Protein AF-A0A3S7UZ75-F1 (afdb_monomer)

Radius of gyration: 18.83 Å; Cα contacts (8 Å, |Δi|>4): 276; chains: 1; bounding box: 49×40×53 Å

Organism: NCBI:txid394095

Nearest PDB structures (foldseek):
  4iit-assembly1_A-2  TM=6.453E-01  e=4.391E-04  Klebsiella pneumoniae subsp. pneumoniae MGH 78578
  3pwq-assembly2_H  TM=6.118E-01  e=4.797E-04  Escherichia coli str. K-12 substr. MG1655
  4rc7-assembly1_A  TM=7.816E-01  e=8.479E-03  Synechococcus elongatus PCC 7942 = FACHB-805
  5ux2-assembly2_B  TM=7.709E-01  e=1.208E-02  Synechococcus sp. RS9917

Secondary structure (DSSP, 8-state):
-----TTGGGSHHHHHHHHHHHS---TTTSS-TTPPP-S-HHHHHHHHHHHHHHHHHHHHHHHHHHHHHHH---HHHHHHHHHHHHHHHHHHHHHHHHHHHHHSSPPPPPHHHHHHHHHHHT---HHHHHHHHHHHHHHHHHHHHHHHHHTTTSHHHHHHHHHHHHHHHHHHHHHHHHHHHTTTHHHH----HHHHHHHHHHTT--HHHHHHHHHHHTS-HHHHHHHHHHHHHHHHHHHTTPPPPGGGSS-S----S----------

Foldseek 3Di:
DADDDPVLCVDPLVVLLVVLVVLDDALVPPFPLVQDAPDDPVVLVVLLQVLLQQLLVLVLLLVLLVVLLVPDRRDSLNSLSVSSNVLSNRLSVNSQVSNCSSVVGRDDHDVLSVLLNVLLVPDPDSLLSLLLSLLLLLLLLLVLVLVLVLRPSPSSSVSSVSSSVSSVSSNSSSLRVLLVVCVPVVPPVDDNVVSNVSSVVSNVPDLVVLVVSCVSSVHDSVVVVCVSVVSSVQSVCVSNVHDDDPVVPDDPPPDPDDDDDDDDDDD

Solvent-accessible surface area (backbone atoms only — not comparable to full-atom values): 14936 Å² total; per-residue (Å²): 136,73,85,87,50,82,64,48,70,70,34,73,44,31,54,50,33,58,48,52,72,71,64,72,84,47,72,83,77,74,47,65,79,83,59,73,66,80,59,52,78,67,52,46,52,49,51,23,52,51,24,20,48,44,22,53,51,27,48,47,50,20,52,52,30,46,52,49,37,74,67,53,80,50,59,38,56,32,53,34,25,54,50,45,28,53,48,23,52,49,48,16,50,39,24,38,51,47,2,34,74,75,57,73,41,65,64,81,78,50,73,63,54,56,49,34,47,53,54,60,71,67,48,82,49,66,68,46,41,51,48,25,52,29,49,41,34,52,50,48,33,55,48,27,56,51,48,20,61,74,33,59,81,28,59,67,12,57,48,27,53,53,51,28,59,53,28,55,48,52,30,50,43,35,50,53,51,50,36,61,77,48,68,58,49,94,78,65,79,74,73,62,63,70,33,54,56,45,28,53,60,51,66,57,74,45,73,66,46,32,45,52,52,11,62,74,70,72,44,59,30,66,59,54,44,49,56,53,51,56,52,51,53,49,51,53,33,55,54,75,69,48,78,85,56,79,89,69,72,60,68,101,75,77,80,71,88,86,83,86,83,88,84,85,88,82,134

Sequence (267 aa):
MITFTSAHLKEGLFRIYERARRADWRPETDFDWDRPTPLSPDMQRIAWTVASQASYAEQLGLLASARLLGQTEDGPARLCLATAVSDEARHSETFARYALRRGGKVLPPDPSIQALRQGLESVDDFLGLFFVHTALEWLAADEFTLLARLFKGDVLGDMYLRVRSDELRHVGMGMLYLRWRLKDRSRTGWDPTPYEQLALRLSGFDDRFFAQLGALLRQPPDAVRHWFMSRHQARVRHLLGGKPTQAQRTPASATCEGSPPGDDAAT

Structure (mmCIF, N/CA/C/O backbone):
data_AF-A0A3S7UZ75-F1
#
_entry.id   AF-A0A3S7UZ75-F1
#
loop_
_atom_site.group_PDB
_atom_site.id
_atom_site.type_symbol
_atom_site.label_atom_id
_atom_site.label_alt_id
_atom_site.label_comp_id
_atom_site.label_asym_id
_atom_site.label_entity_id
_atom_site.label_seq_id
_atom_site.pdbx_PDB_ins_code
_atom_site.Cartn_x
_atom_site.Cartn_y
_atom_site.Cartn_z
_atom_site.occupancy
_atom_site.B_iso_or_equiv
_atom_site.auth_seq_id
_atom_site.auth_comp_id
_atom_site.auth_asym_id
_atom_site.auth_atom_id
_atom_site.pdbx_PDB_model_num
ATOM 1 N N . MET A 1 1 ? 0.382 1.943 -28.577 1.00 67.56 1 MET A N 1
ATOM 2 C CA . MET A 1 1 ? -0.235 0.602 -28.427 1.00 67.56 1 MET A CA 1
ATOM 3 C C . MET A 1 1 ? 0.875 -0.412 -28.192 1.00 67.56 1 MET A C 1
ATOM 5 O O . MET A 1 1 ? 1.919 -0.254 -28.808 1.00 67.56 1 MET A O 1
ATOM 9 N N . ILE A 1 2 ? 0.689 -1.394 -27.303 1.00 74.81 2 ILE A N 1
ATOM 10 C CA . ILE A 1 2 ? 1.695 -2.442 -27.045 1.00 74.81 2 ILE A CA 1
ATOM 11 C C . ILE A 1 2 ? 1.468 -3.620 -27.985 1.00 74.81 2 ILE A C 1
ATOM 13 O O . ILE A 1 2 ? 0.338 -4.090 -28.116 1.00 74.81 2 ILE A O 1
ATOM 17 N N . THR A 1 3 ? 2.548 -4.166 -28.536 1.00 77.69 3 THR A N 1
ATOM 18 C CA . THR A 1 3 ? 2.522 -5.456 -29.229 1.00 77.69 3 THR A CA 1
ATOM 19 C C . THR A 1 3 ? 2.846 -6.580 -28.245 1.00 77.69 3 THR A C 1
ATOM 21 O O . THR A 1 3 ? 3.958 -6.663 -27.720 1.00 77.69 3 THR A O 1
ATOM 24 N N . PHE A 1 4 ? 1.881 -7.463 -27.978 1.00 78.19 4 PHE A N 1
ATOM 25 C CA . PHE A 1 4 ? 2.132 -8.662 -27.176 1.00 78.19 4 PHE A CA 1
ATOM 26 C C . PHE A 1 4 ? 2.923 -9.698 -27.976 1.00 78.19 4 PHE A C 1
ATOM 28 O O . PHE A 1 4 ? 2.668 -9.922 -29.156 1.00 78.19 4 PHE A O 1
ATOM 35 N N . THR A 1 5 ? 3.869 -10.358 -27.308 1.00 77.88 5 THR A N 1
ATOM 36 C CA . THR A 1 5 ? 4.642 -11.470 -27.864 1.00 77.88 5 THR A CA 1
ATOM 37 C C . THR A 1 5 ? 4.404 -12.719 -27.021 1.00 77.88 5 THR A C 1
ATOM 39 O O . THR A 1 5 ? 4.024 -12.634 -25.852 1.00 77.88 5 THR A O 1
ATOM 42 N N . SER A 1 6 ? 4.667 -13.904 -27.576 1.00 71.12 6 SER A N 1
ATOM 43 C CA . SER A 1 6 ? 4.579 -15.155 -26.809 1.00 71.12 6 SER A CA 1
ATOM 44 C C . SER A 1 6 ? 5.575 -15.223 -25.643 1.00 71.12 6 SER A C 1
ATOM 46 O O . SER A 1 6 ? 5.373 -16.025 -24.733 1.00 71.12 6 SER A O 1
ATOM 48 N N . ALA A 1 7 ? 6.636 -14.406 -25.659 1.00 74.06 7 ALA A N 1
ATOM 49 C CA . ALA A 1 7 ? 7.570 -14.280 -24.544 1.00 74.06 7 ALA A CA 1
ATOM 50 C C . ALA A 1 7 ? 6.915 -13.552 -23.359 1.00 74.06 7 ALA A C 1
ATOM 52 O O . ALA A 1 7 ? 6.911 -14.101 -22.259 1.00 74.06 7 ALA A O 1
ATOM 53 N N . HIS A 1 8 ? 6.242 -12.422 -23.612 1.00 73.31 8 HIS A N 1
ATOM 54 C CA . HIS A 1 8 ? 5.530 -11.643 -22.589 1.00 73.31 8 HIS A CA 1
ATOM 55 C C . HIS A 1 8 ? 4.535 -12.495 -21.783 1.00 73.31 8 HIS A C 1
ATOM 57 O O . HIS A 1 8 ? 4.430 -12.355 -20.570 1.00 73.31 8 HIS A O 1
ATOM 63 N N . LEU A 1 9 ? 3.842 -13.437 -22.433 1.00 68.94 9 LEU A N 1
ATOM 64 C CA . LEU A 1 9 ? 2.848 -14.307 -21.785 1.00 68.94 9 LEU A CA 1
ATOM 65 C C . LEU A 1 9 ? 3.453 -15.360 -20.837 1.00 68.94 9 LEU A C 1
ATOM 67 O O . LEU A 1 9 ? 2.731 -15.983 -20.061 1.00 68.94 9 LEU A O 1
ATOM 71 N N . LYS A 1 10 ? 4.768 -15.593 -20.900 1.00 60.78 10 LYS A N 1
ATOM 72 C CA . LYS A 1 10 ? 5.487 -16.568 -20.058 1.00 60.78 10 LYS A CA 1
ATOM 73 C C . LYS A 1 10 ? 6.291 -15.901 -18.939 1.00 60.78 10 LYS A C 1
ATOM 75 O O . LYS A 1 10 ? 6.883 -16.589 -18.104 1.00 60.78 10 LYS A O 1
ATOM 80 N N . GLU A 1 11 ? 6.328 -14.573 -18.914 1.00 78.00 11 GLU A N 1
ATOM 81 C CA . GLU A 1 11 ? 7.108 -13.803 -17.954 1.00 78.00 11 GLU A CA 1
ATOM 82 C C . GLU A 1 11 ? 6.503 -13.825 -16.546 1.00 78.00 11 GLU A C 1
ATOM 84 O O . GLU A 1 11 ? 5.317 -14.083 -16.334 1.00 78.00 11 GLU A O 1
ATOM 89 N N . GLY A 1 12 ? 7.348 -13.558 -15.545 1.00 86.00 12 GLY A N 1
ATOM 90 C CA . GLY A 1 12 ? 6.919 -13.509 -14.146 1.00 86.00 12 GLY A CA 1
ATOM 91 C C . GLY A 1 12 ? 5.825 -12.465 -13.897 1.00 86.00 12 GLY A C 1
ATOM 92 O O . GLY A 1 12 ? 4.906 -12.737 -13.132 1.00 86.00 12 GLY A O 1
ATOM 93 N N . LEU A 1 13 ? 5.872 -11.324 -14.594 1.00 89.94 13 LEU A N 1
ATOM 94 C CA . LEU A 1 13 ? 4.846 -10.283 -14.496 1.00 89.94 13 LEU A CA 1
ATOM 95 C C . LEU A 1 13 ? 3.480 -10.786 -14.974 1.00 89.94 13 LEU A C 1
ATOM 97 O O . LEU A 1 13 ? 2.496 -10.633 -14.261 1.00 89.94 13 LEU A O 1
ATOM 101 N N . PHE A 1 14 ? 3.415 -11.490 -16.106 1.00 88.62 14 PHE A N 1
ATOM 102 C CA . PHE A 1 14 ? 2.145 -12.031 -16.595 1.00 88.62 14 PHE A CA 1
ATOM 103 C C . PHE A 1 14 ? 1.525 -13.049 -15.623 1.00 88.62 14 PHE A C 1
ATOM 105 O O . PHE A 1 14 ? 0.310 -13.081 -15.438 1.00 88.62 14 PHE A O 1
ATOM 112 N N . ARG A 1 15 ? 2.352 -13.839 -14.923 1.00 90.50 15 ARG A N 1
ATOM 113 C CA . ARG A 1 15 ? 1.871 -14.736 -13.857 1.00 90.50 15 ARG A CA 1
ATOM 114 C C . ARG A 1 15 ? 1.294 -13.983 -12.655 1.00 90.50 15 ARG A C 1
ATOM 116 O O . ARG A 1 15 ? 0.328 -14.460 -12.065 1.00 90.50 15 ARG A O 1
ATOM 123 N N . ILE A 1 16 ? 1.854 -12.826 -12.297 1.00 93.69 16 ILE A N 1
ATOM 124 C CA . ILE A 1 16 ? 1.299 -11.964 -11.240 1.00 93.69 16 ILE A CA 1
ATOM 125 C C . ILE A 1 16 ? -0.056 -11.403 -11.669 1.00 93.69 16 ILE A C 1
ATOM 127 O O . ILE A 1 16 ? -1.010 -11.494 -10.900 1.00 93.69 16 ILE A O 1
ATOM 131 N N . TYR A 1 17 ? -0.158 -10.912 -12.904 1.00 93.94 17 TYR A N 1
ATOM 132 C CA . TYR A 1 17 ? -1.424 -10.461 -13.481 1.00 93.94 17 TYR A CA 1
ATOM 133 C C . TYR A 1 17 ? -2.503 -11.557 -13.436 1.00 93.94 17 TYR A C 1
ATOM 135 O O . TYR A 1 17 ? -3.602 -11.339 -12.927 1.00 93.94 17 TYR A O 1
ATOM 143 N N . GLU A 1 18 ? -2.183 -12.771 -13.892 1.00 92.00 18 GLU A N 1
ATOM 144 C CA . GLU A 1 18 ? -3.119 -13.903 -13.854 1.00 92.00 18 GLU A CA 1
ATOM 145 C C . GLU A 1 18 ? -3.524 -14.291 -12.426 1.00 92.00 18 GLU A C 1
ATOM 147 O O . GLU A 1 18 ? -4.671 -14.675 -12.191 1.00 92.00 18 GLU A O 1
ATOM 152 N N . ARG A 1 19 ? -2.612 -14.165 -11.453 1.00 92.50 19 ARG A N 1
ATOM 153 C CA . ARG A 1 19 ? -2.933 -14.373 -10.037 1.00 92.50 19 ARG A CA 1
ATOM 154 C C . ARG A 1 19 ? -3.894 -13.305 -9.520 1.00 92.50 19 ARG A C 1
ATOM 156 O O . ARG A 1 19 ? -4.841 -13.667 -8.830 1.00 92.50 19 ARG A O 1
ATOM 163 N N . ALA A 1 20 ? -3.685 -12.036 -9.867 1.00 93.31 20 ALA A N 1
ATOM 164 C CA . ALA A 1 20 ? -4.563 -10.941 -9.453 1.00 93.31 20 ALA A CA 1
ATOM 165 C C . ALA A 1 20 ? -6.001 -11.155 -9.953 1.00 93.31 20 ALA A C 1
ATOM 167 O O . ALA A 1 20 ? -6.941 -11.079 -9.170 1.00 93.31 20 ALA A O 1
ATOM 168 N N . ARG A 1 21 ? -6.179 -11.579 -11.212 1.00 91.56 21 ARG A N 1
ATOM 169 C CA . ARG A 1 21 ? -7.510 -11.892 -11.772 1.00 91.56 21 ARG A CA 1
ATOM 170 C C . ARG A 1 21 ? -8.273 -12.990 -11.031 1.00 91.56 21 ARG A C 1
ATOM 172 O O . ARG A 1 21 ? -9.496 -13.028 -11.099 1.00 91.56 21 ARG A O 1
ATOM 179 N N . ARG A 1 22 ? -7.564 -13.920 -10.389 1.00 91.12 22 ARG A N 1
ATOM 180 C CA . ARG A 1 22 ? -8.160 -15.037 -9.634 1.00 91.12 22 ARG A CA 1
ATOM 181 C C . ARG A 1 22 ? -8.368 -14.709 -8.160 1.00 91.12 22 ARG A C 1
ATOM 183 O O . ARG A 1 22 ? -9.061 -15.454 -7.480 1.00 91.12 22 ARG A O 1
ATOM 190 N N . ALA A 1 23 ? -7.744 -13.641 -7.673 1.00 87.88 23 ALA A N 1
ATOM 191 C CA . ALA A 1 23 ? -7.761 -13.226 -6.277 1.00 87.88 23 ALA A CA 1
ATOM 192 C C . ALA A 1 23 ? -8.841 -12.169 -5.995 1.00 87.88 23 ALA A C 1
ATOM 194 O O . ALA A 1 23 ? -8.716 -11.420 -5.035 1.00 87.88 23 ALA A O 1
ATOM 195 N N . ASP A 1 24 ? -9.872 -12.089 -6.837 1.00 85.88 24 ASP A N 1
ATOM 196 C CA . ASP A 1 24 ? -10.914 -11.074 -6.744 1.00 85.88 24 ASP A CA 1
ATOM 197 C C . ASP A 1 24 ? -11.770 -11.235 -5.472 1.00 85.88 24 ASP A C 1
ATOM 199 O O . ASP A 1 24 ? -12.042 -12.352 -5.030 1.00 85.88 24 ASP A O 1
ATOM 203 N N . TRP A 1 25 ? -12.186 -10.110 -4.889 1.00 95.88 25 TRP A N 1
ATOM 204 C CA . TRP A 1 25 ? -13.051 -10.040 -3.709 1.00 95.88 25 TRP A CA 1
ATOM 205 C C . TRP A 1 25 ? -13.888 -8.753 -3.718 1.00 95.88 25 TRP A C 1
ATOM 207 O O . TRP A 1 25 ? -13.634 -7.819 -4.489 1.00 95.88 25 TRP A O 1
ATOM 217 N N . ARG A 1 26 ? -14.946 -8.717 -2.906 1.00 96.75 26 ARG A N 1
ATOM 218 C CA . ARG A 1 26 ? -15.936 -7.632 -2.850 1.00 96.75 26 ARG A CA 1
ATOM 219 C C . ARG A 1 26 ? -16.030 -7.056 -1.434 1.00 96.75 26 ARG A C 1
ATOM 221 O O . ARG A 1 26 ? -16.424 -7.786 -0.524 1.00 96.75 26 ARG A O 1
ATOM 228 N N . PRO A 1 27 ? -15.768 -5.748 -1.232 1.00 96.69 27 PRO A N 1
ATOM 229 C CA . PRO A 1 27 ? -15.854 -5.128 0.092 1.00 96.69 27 PRO A CA 1
ATOM 230 C C . PRO A 1 27 ? -17.225 -5.294 0.750 1.00 96.69 27 PRO A C 1
ATOM 232 O O . PRO A 1 27 ? -17.331 -5.403 1.965 1.00 96.69 27 PRO A O 1
ATOM 235 N N . GLU A 1 28 ? -18.296 -5.306 -0.041 1.00 95.19 28 GLU A N 1
ATOM 236 C CA . GLU A 1 28 ? -19.659 -5.384 0.478 1.00 95.19 28 GLU A CA 1
ATOM 237 C C . GLU A 1 28 ? -20.049 -6.770 0.993 1.00 95.19 28 GLU A C 1
ATOM 239 O O . GLU A 1 28 ? -20.719 -6.855 2.019 1.00 95.19 28 GLU A O 1
ATOM 244 N N . THR A 1 29 ? -19.635 -7.833 0.302 1.00 96.50 29 THR A N 1
ATOM 245 C CA . THR A 1 29 ? -20.155 -9.190 0.536 1.00 96.50 29 THR A CA 1
ATOM 246 C C . THR A 1 29 ? -19.168 -10.124 1.215 1.00 96.50 29 THR A C 1
ATOM 248 O O . THR A 1 29 ? -19.596 -11.082 1.850 1.00 96.50 29 THR A O 1
ATOM 251 N N . ASP A 1 30 ? -17.864 -9.864 1.103 1.00 97.44 30 ASP A N 1
ATOM 252 C CA . ASP A 1 30 ? -16.843 -10.830 1.529 1.00 97.44 30 ASP A CA 1
ATOM 253 C C . ASP A 1 30 ? -16.326 -10.561 2.951 1.00 97.44 30 ASP A C 1
ATOM 255 O O . ASP A 1 30 ? -15.493 -11.309 3.467 1.00 97.44 30 ASP A O 1
ATOM 259 N N . PHE A 1 31 ? -16.828 -9.505 3.599 1.00 97.94 31 PHE A N 1
ATOM 260 C CA . PHE A 1 31 ? -16.552 -9.193 4.996 1.00 97.94 31 PHE A CA 1
ATOM 261 C C . PHE A 1 31 ? -17.806 -9.331 5.853 1.00 97.94 31 PHE A C 1
ATOM 263 O O . PHE A 1 31 ? -18.892 -8.882 5.491 1.00 97.94 31 PHE A O 1
ATOM 270 N N . ASP A 1 32 ? -17.622 -9.910 7.036 1.00 97.06 32 ASP A N 1
ATOM 271 C CA . ASP A 1 32 ? -18.654 -10.043 8.062 1.00 97.06 32 ASP A CA 1
ATOM 272 C C . ASP A 1 32 ? -18.866 -8.698 8.774 1.00 97.06 32 ASP A C 1
ATOM 274 O O . ASP A 1 32 ? -18.290 -8.401 9.824 1.00 97.06 32 ASP A O 1
ATOM 278 N N . TRP A 1 33 ? -19.648 -7.831 8.137 1.00 96.88 33 TRP A N 1
ATOM 279 C CA . TRP A 1 33 ? -19.907 -6.482 8.627 1.00 96.88 33 TRP A CA 1
ATOM 280 C C . TRP A 1 33 ? -20.711 -6.441 9.927 1.00 96.88 33 TRP A C 1
ATOM 282 O O . TRP A 1 33 ? -20.543 -5.498 10.705 1.00 96.88 33 TRP A O 1
ATOM 292 N N . ASP A 1 34 ? -21.545 -7.452 10.160 1.00 95.94 34 ASP A N 1
ATOM 293 C CA . ASP A 1 34 ? -22.400 -7.564 11.342 1.00 95.94 34 ASP A CA 1
ATOM 294 C C . ASP A 1 34 ? -21.659 -8.170 12.540 1.00 95.94 34 ASP A C 1
ATOM 296 O O . ASP A 1 34 ? -22.191 -8.197 13.654 1.00 95.94 34 ASP A O 1
ATOM 300 N N . ARG A 1 35 ? -20.397 -8.587 12.348 1.00 96.81 35 ARG A N 1
ATOM 301 C CA . ARG A 1 35 ? -19.549 -9.103 13.420 1.00 96.81 35 ARG A CA 1
ATOM 302 C C . ARG A 1 35 ? -19.513 -8.140 14.610 1.00 96.81 35 ARG A C 1
ATOM 304 O O . ARG A 1 35 ? -19.135 -6.969 14.445 1.00 96.81 35 ARG A O 1
ATOM 311 N N . PRO A 1 36 ? -19.825 -8.610 15.828 1.00 95.19 36 PRO A N 1
ATOM 312 C CA . PRO A 1 36 ? -19.585 -7.838 17.036 1.00 95.19 36 PRO A CA 1
ATOM 313 C C . PRO A 1 36 ? -18.092 -7.536 17.192 1.00 95.19 36 PRO A C 1
ATOM 315 O O . PRO A 1 36 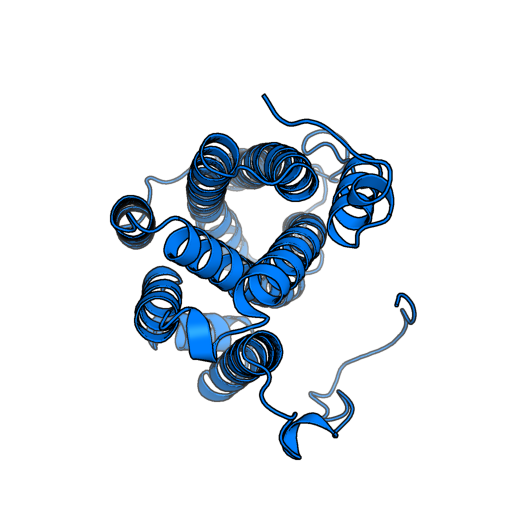? -17.252 -8.427 17.072 1.00 95.19 36 PRO A O 1
ATOM 318 N N . THR A 1 37 ? -17.751 -6.277 17.467 1.00 95.56 37 THR A N 1
ATOM 319 C CA . THR A 1 37 ? -16.353 -5.891 17.685 1.00 95.56 37 THR A CA 1
ATOM 320 C C . THR A 1 37 ? -15.904 -6.291 19.096 1.00 95.56 37 THR A C 1
ATOM 322 O O . THR A 1 37 ? -16.585 -5.948 20.066 1.00 95.56 37 THR A O 1
ATOM 325 N N . PRO A 1 38 ? -14.765 -6.993 19.256 1.00 95.69 38 PRO A N 1
ATOM 326 C CA . PRO A 1 38 ? -14.192 -7.276 20.572 1.00 95.69 38 PRO A CA 1
ATOM 327 C C . PRO A 1 38 ? -13.377 -6.092 21.124 1.00 95.69 38 PRO A C 1
ATOM 329 O O . PRO A 1 38 ? -12.826 -6.172 22.222 1.00 95.69 38 PRO A O 1
ATOM 332 N N . LEU A 1 39 ? -13.236 -5.010 20.351 1.00 96.88 39 LEU A N 1
ATOM 333 C CA . LEU A 1 39 ? -12.374 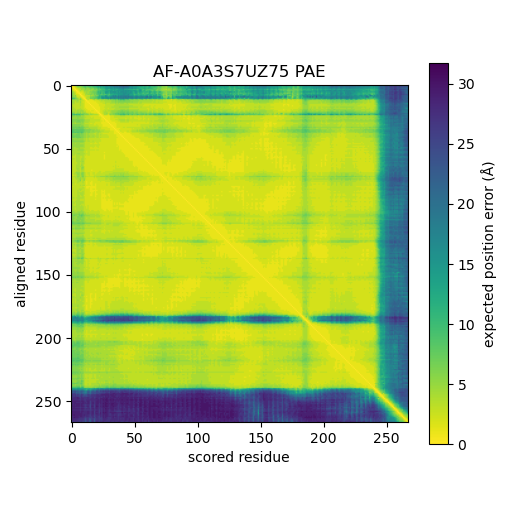-3.881 20.678 1.00 96.88 39 LEU A CA 1
ATOM 334 C C . LEU A 1 39 ? -12.981 -3.028 21.801 1.00 96.88 39 LEU A C 1
ATOM 336 O O . LEU A 1 39 ? -14.179 -2.738 21.807 1.00 96.88 39 LEU A O 1
ATOM 340 N N . SER A 1 40 ? -12.140 -2.553 22.724 1.00 97.00 40 SER A N 1
ATOM 341 C CA . SER A 1 40 ? -12.548 -1.546 23.713 1.00 97.00 40 SER A CA 1
ATOM 342 C C . SER A 1 40 ? -12.974 -0.240 23.022 1.00 97.00 40 SER A C 1
ATOM 344 O O . SER A 1 40 ? -12.548 0.012 21.892 1.00 97.00 40 SER A O 1
ATOM 346 N N . PRO A 1 41 ? -13.750 0.645 23.677 1.00 97.12 41 PRO A N 1
ATOM 347 C CA . PRO A 1 41 ? -14.159 1.917 23.074 1.00 97.12 41 PRO A CA 1
ATOM 348 C C . PRO A 1 41 ? -12.989 2.756 22.540 1.00 97.12 41 PRO A C 1
ATOM 350 O O . PRO A 1 41 ? -13.117 3.429 21.521 1.00 97.12 41 PRO A O 1
ATOM 353 N N . ASP A 1 42 ? -11.837 2.709 23.205 1.00 96.56 42 ASP A N 1
ATOM 354 C CA . ASP A 1 42 ? -10.630 3.429 22.790 1.00 96.56 42 ASP A CA 1
ATOM 355 C C . ASP A 1 42 ? -10.015 2.808 21.534 1.00 96.56 42 ASP A C 1
ATOM 357 O O . ASP A 1 42 ? -9.681 3.521 20.587 1.00 96.56 42 ASP A O 1
ATOM 361 N N . MET A 1 43 ? -9.953 1.476 21.481 1.00 97.25 43 MET A N 1
ATOM 362 C CA . MET A 1 43 ? -9.475 0.749 20.306 1.00 97.25 43 MET A CA 1
ATOM 363 C C . MET A 1 43 ? -10.421 0.879 19.115 1.00 97.25 43 MET A C 1
ATOM 365 O O . MET A 1 43 ? -9.944 0.969 17.989 1.00 97.25 43 MET A O 1
ATOM 369 N N . GLN A 1 44 ? -11.734 0.966 19.338 1.00 97.81 44 GLN A N 1
ATOM 370 C CA . GLN A 1 44 ? -12.695 1.279 18.279 1.00 97.81 44 GLN A CA 1
ATOM 371 C C . GLN A 1 44 ? -12.427 2.669 17.697 1.00 97.81 44 GLN A C 1
ATOM 373 O O . GLN A 1 44 ? -12.394 2.818 16.476 1.00 97.81 44 GLN A O 1
ATOM 378 N N . ARG A 1 45 ? -12.166 3.679 18.548 1.00 97.88 45 ARG A N 1
ATOM 379 C CA . ARG A 1 45 ? -11.804 5.031 18.087 1.00 97.88 45 ARG A CA 1
ATOM 380 C C . ARG A 1 45 ? -10.540 5.032 17.238 1.00 97.88 45 ARG A C 1
ATOM 382 O O . ARG A 1 45 ? -10.520 5.679 16.194 1.00 97.88 45 ARG A O 1
ATOM 389 N N . ILE A 1 46 ? -9.521 4.285 17.653 1.00 97.44 46 ILE A N 1
ATOM 390 C CA . ILE A 1 46 ? -8.291 4.110 16.873 1.00 97.44 46 ILE A CA 1
ATOM 391 C C . ILE A 1 46 ? -8.599 3.412 15.543 1.00 97.44 46 ILE A C 1
ATOM 393 O O . ILE A 1 46 ? -8.202 3.914 14.497 1.00 97.44 46 ILE A O 1
ATOM 397 N N . ALA A 1 47 ? -9.351 2.310 15.565 1.00 98.25 47 ALA A N 1
ATOM 398 C CA . ALA A 1 47 ? -9.657 1.501 14.388 1.00 98.25 47 ALA A CA 1
ATOM 399 C C . ALA A 1 47 ? -10.311 2.317 13.263 1.00 98.25 47 ALA A C 1
ATOM 401 O O . ALA A 1 47 ? -9.807 2.334 12.140 1.00 98.25 47 ALA A O 1
ATOM 402 N N . TRP A 1 48 ? -11.401 3.040 13.552 1.00 98.31 48 TRP A N 1
ATOM 403 C CA . TRP A 1 48 ? -12.100 3.805 12.511 1.00 98.31 48 TRP A CA 1
ATOM 404 C C . TRP A 1 48 ? -11.344 5.084 12.101 1.00 98.31 48 TRP A C 1
ATOM 406 O O . TRP A 1 48 ? -11.473 5.531 10.960 1.00 98.31 48 TRP A O 1
ATOM 416 N N . THR A 1 49 ? -10.514 5.648 12.990 1.00 98.06 49 THR A N 1
ATOM 417 C CA . THR A 1 49 ? -9.631 6.786 12.668 1.00 98.06 49 THR A CA 1
ATOM 418 C C . THR A 1 49 ? -8.534 6.366 11.693 1.00 98.06 49 THR A C 1
ATOM 420 O O . THR A 1 49 ? -8.353 7.010 10.662 1.00 98.06 49 THR A O 1
ATOM 423 N N . VAL A 1 50 ? -7.845 5.256 11.976 1.00 97.12 50 VAL A N 1
ATOM 424 C CA . VAL A 1 50 ? -6.803 4.712 11.093 1.00 97.12 50 VAL A CA 1
ATOM 425 C C . VAL A 1 50 ? -7.408 4.298 9.751 1.00 97.12 50 VAL A C 1
ATOM 427 O O . VAL A 1 50 ? -6.871 4.673 8.716 1.00 97.12 50 VAL A O 1
ATOM 430 N N . ALA A 1 51 ? -8.572 3.635 9.744 1.00 98.56 51 ALA A N 1
ATOM 431 C CA . ALA A 1 51 ? -9.279 3.310 8.502 1.00 98.56 51 ALA A CA 1
ATOM 432 C C . ALA A 1 51 ? -9.672 4.566 7.695 1.00 98.56 51 ALA A C 1
ATOM 434 O O . ALA A 1 51 ? -9.588 4.567 6.469 1.00 98.56 51 ALA A O 1
ATOM 435 N N . SER A 1 52 ? -10.047 5.668 8.360 1.00 98.69 52 SER A N 1
ATOM 436 C CA . SER A 1 52 ? -10.322 6.933 7.663 1.00 98.69 52 SER A CA 1
ATOM 437 C C . SER A 1 52 ? -9.095 7.424 6.894 1.00 98.69 52 SER A C 1
ATOM 439 O O . SER A 1 52 ? -9.212 7.760 5.719 1.00 98.69 52 SER A O 1
ATOM 441 N N . GLN A 1 53 ? -7.920 7.431 7.529 1.00 98.06 53 GLN A N 1
ATOM 442 C CA . GLN A 1 53 ? -6.684 7.880 6.881 1.00 98.06 53 GLN A CA 1
ATOM 443 C C . GLN A 1 53 ? -6.200 6.894 5.811 1.00 98.06 53 GLN A C 1
ATOM 445 O O . GLN A 1 53 ? -5.819 7.327 4.723 1.00 98.06 53 GLN A O 1
ATOM 450 N N . ALA A 1 54 ? -6.310 5.585 6.067 1.00 98.25 54 ALA A N 1
ATOM 451 C CA . ALA A 1 54 ? -5.999 4.542 5.091 1.00 98.25 54 ALA A CA 1
ATOM 452 C C . ALA A 1 54 ? -6.801 4.745 3.800 1.00 98.25 54 ALA A C 1
ATOM 454 O O . ALA A 1 54 ? -6.226 4.741 2.721 1.00 98.25 54 ALA A O 1
ATOM 455 N N . SER A 1 55 ? -8.096 5.079 3.896 1.00 98.75 55 SER A N 1
ATOM 456 C CA . SER A 1 55 ? -8.929 5.319 2.709 1.00 98.75 55 SER A CA 1
ATOM 457 C C . SER A 1 55 ? -8.369 6.375 1.744 1.00 98.75 55 SER A C 1
ATOM 459 O O . SER A 1 55 ? -8.599 6.265 0.538 1.00 98.75 55 SER A O 1
ATOM 461 N N . TYR A 1 56 ? -7.626 7.375 2.235 1.00 98.69 56 TYR A N 1
ATOM 462 C CA . TYR A 1 56 ? -6.938 8.353 1.389 1.00 98.69 56 TYR A CA 1
ATOM 463 C C . TYR A 1 56 ? -5.565 7.877 0.929 1.00 98.69 56 TYR A C 1
ATOM 465 O O . TYR A 1 56 ? -5.194 8.167 -0.205 1.00 98.69 56 TYR A O 1
ATOM 473 N N . ALA A 1 57 ? -4.812 7.168 1.774 1.00 98.38 57 ALA A N 1
ATOM 474 C CA . ALA A 1 57 ? -3.533 6.583 1.376 1.00 98.38 57 ALA A CA 1
ATOM 475 C C . ALA A 1 57 ? -3.715 5.652 0.165 1.00 98.38 57 ALA A C 1
ATOM 477 O O . ALA A 1 57 ? -3.027 5.831 -0.837 1.00 98.38 57 ALA A O 1
ATOM 478 N N . GLU A 1 58 ? -4.740 4.794 0.189 1.00 98.69 58 GLU A N 1
ATOM 479 C CA . GLU A 1 58 ? -5.086 3.912 -0.936 1.00 98.69 58 GLU A CA 1
ATOM 480 C C . GLU A 1 58 ? -5.510 4.700 -2.193 1.00 98.69 58 GLU A C 1
ATOM 482 O O . GLU A 1 58 ? -5.184 4.327 -3.316 1.00 98.69 58 GLU A O 1
ATOM 487 N N . GLN A 1 59 ? -6.172 5.860 -2.054 1.00 98.69 59 GLN A N 1
ATOM 488 C CA . GLN A 1 59 ? -6.446 6.730 -3.216 1.00 98.69 59 GLN A CA 1
ATOM 489 C C . GLN A 1 59 ? -5.159 7.283 -3.833 1.00 98.69 59 GLN A C 1
ATOM 491 O O . GLN A 1 59 ? -5.093 7.502 -5.042 1.00 98.69 59 GLN A O 1
ATOM 496 N N . LEU A 1 60 ? -4.135 7.550 -3.024 1.00 98.62 60 LEU A N 1
ATOM 497 C CA . LEU A 1 60 ? -2.848 8.025 -3.522 1.00 98.62 60 LEU A CA 1
ATOM 498 C C . LEU A 1 60 ? -2.050 6.888 -4.174 1.00 98.62 60 LEU A C 1
ATOM 500 O O . LEU A 1 60 ? -1.442 7.125 -5.221 1.00 98.62 60 LEU A O 1
ATOM 504 N N . GLY A 1 61 ? -2.137 5.666 -3.636 1.00 98.44 61 GLY A N 1
ATOM 505 C CA . GLY A 1 61 ? -1.676 4.439 -4.297 1.00 98.44 61 GLY A CA 1
ATOM 506 C C . GLY A 1 61 ? -2.335 4.260 -5.667 1.00 98.44 61 GLY A C 1
ATOM 507 O O . GLY A 1 61 ? -1.642 4.135 -6.679 1.00 98.44 61 GLY A O 1
ATOM 508 N N . LEU A 1 62 ? -3.665 4.410 -5.737 1.00 98.75 62 LEU A N 1
ATOM 509 C CA . LEU A 1 62 ? -4.440 4.366 -6.982 1.00 98.75 62 LEU A CA 1
ATOM 510 C C . LEU A 1 62 ? -3.896 5.355 -8.014 1.00 98.75 62 LEU A C 1
ATOM 512 O O . LEU A 1 62 ? -3.640 4.981 -9.161 1.00 98.75 62 LEU A O 1
ATOM 516 N N . LEU A 1 63 ? -3.708 6.620 -7.626 1.00 98.69 63 LEU A N 1
ATOM 517 C CA . LEU A 1 63 ? -3.219 7.663 -8.532 1.00 98.69 63 LEU A CA 1
ATOM 518 C C . LEU A 1 63 ? -1.787 7.388 -9.010 1.00 98.69 63 LEU A C 1
ATOM 520 O O . LEU A 1 63 ? -1.492 7.574 -10.195 1.00 98.69 63 LEU A O 1
ATOM 524 N N . ALA A 1 64 ? -0.906 6.912 -8.127 1.00 98.56 64 ALA A N 1
ATOM 525 C CA . ALA A 1 64 ? 0.455 6.525 -8.488 1.00 98.56 64 ALA A CA 1
ATOM 526 C C . ALA A 1 64 ? 0.462 5.338 -9.469 1.00 98.56 64 ALA A C 1
ATOM 528 O O . ALA A 1 64 ? 1.103 5.413 -10.523 1.00 98.56 64 ALA A O 1
ATOM 529 N N . SER A 1 65 ? -0.322 4.294 -9.188 1.00 98.56 65 SER A N 1
ATOM 530 C CA . SER A 1 65 ? -0.528 3.145 -10.076 1.00 98.56 65 SER A CA 1
ATOM 531 C C . SER A 1 65 ? -1.090 3.557 -11.442 1.00 98.56 65 SER A C 1
ATOM 533 O O . SER A 1 65 ? -0.592 3.114 -12.478 1.00 98.56 65 SER A O 1
ATOM 535 N N . ALA A 1 66 ? -2.072 4.463 -11.482 1.00 98.69 66 ALA A N 1
ATOM 536 C CA . ALA A 1 66 ? -2.673 4.953 -12.723 1.00 98.69 66 ALA A CA 1
ATOM 537 C C . ALA A 1 66 ? -1.682 5.770 -13.566 1.00 98.69 66 ALA A C 1
ATOM 539 O O . ALA A 1 66 ? -1.643 5.648 -14.795 1.00 98.69 66 ALA A O 1
ATOM 540 N N . ARG A 1 67 ? -0.832 6.571 -12.917 1.00 98.31 67 ARG A N 1
ATOM 541 C CA . ARG A 1 67 ? 0.240 7.309 -13.591 1.00 98.31 67 ARG A CA 1
ATOM 542 C C . ARG A 1 67 ? 1.265 6.356 -14.207 1.00 98.31 67 ARG A C 1
ATOM 544 O O . ARG A 1 67 ? 1.584 6.491 -15.389 1.00 98.31 67 ARG A O 1
ATOM 551 N N . LEU A 1 68 ? 1.720 5.356 -13.451 1.00 98.19 68 LEU A N 1
ATOM 552 C CA . LEU A 1 68 ? 2.627 4.319 -13.953 1.00 98.19 68 LEU A CA 1
ATOM 553 C C . LEU A 1 68 ? 2.002 3.530 -15.114 1.00 98.19 68 LEU A C 1
ATOM 555 O O . LEU A 1 68 ? 2.669 3.281 -16.120 1.00 98.19 68 LEU A O 1
ATOM 559 N N . LEU A 1 69 ? 0.714 3.183 -15.012 1.00 97.50 69 LEU A N 1
ATOM 560 C CA . LEU A 1 69 ? -0.054 2.498 -16.056 1.00 97.50 69 LEU A CA 1
ATOM 561 C C . LEU A 1 69 ? -0.065 3.287 -17.375 1.00 97.50 69 LEU A C 1
ATOM 563 O O . LEU A 1 69 ? 0.109 2.714 -18.459 1.00 97.50 69 LEU A O 1
ATOM 567 N N . GLY A 1 70 ? -0.279 4.602 -17.280 1.00 96.62 70 GLY A N 1
ATOM 568 C CA . GLY A 1 70 ? -0.293 5.506 -18.427 1.00 96.62 70 GLY A CA 1
ATOM 569 C C . GLY A 1 70 ? 1.074 5.641 -19.100 1.00 96.62 70 GLY A C 1
ATOM 570 O O . GLY A 1 70 ? 1.141 5.744 -20.323 1.00 96.62 70 GLY A O 1
ATOM 571 N N . GLN A 1 71 ? 2.154 5.587 -18.317 1.00 95.06 71 GLN A N 1
ATOM 572 C CA . GLN A 1 71 ? 3.519 5.865 -18.775 1.00 95.06 71 GLN A CA 1
ATOM 573 C C . GLN A 1 71 ? 4.309 4.631 -19.228 1.00 95.06 71 GLN A C 1
ATOM 575 O O . GLN A 1 71 ? 5.184 4.755 -20.080 1.00 95.06 71 GLN A O 1
ATOM 580 N N . THR A 1 72 ? 4.042 3.446 -18.671 1.00 92.25 72 THR A N 1
ATOM 581 C CA . THR A 1 72 ? 4.836 2.245 -18.981 1.00 92.25 72 THR A CA 1
ATOM 582 C C . THR A 1 72 ? 4.754 1.871 -20.464 1.00 92.25 72 THR A C 1
ATOM 584 O O . THR A 1 72 ? 3.696 1.951 -21.070 1.00 92.25 72 THR A O 1
ATOM 587 N N . GLU A 1 73 ? 5.831 1.401 -21.083 1.00 88.19 73 GLU A N 1
ATOM 588 C CA . GLU A 1 73 ? 5.776 0.822 -22.438 1.00 88.19 73 GLU A CA 1
ATOM 589 C C . GLU A 1 73 ? 5.745 -0.712 -22.414 1.00 88.19 73 GLU A C 1
ATOM 591 O O . GLU A 1 73 ? 5.476 -1.349 -23.433 1.00 88.19 73 GLU A O 1
ATOM 596 N N . ASP A 1 74 ? 5.946 -1.307 -21.237 1.00 88.19 74 ASP A N 1
ATOM 597 C CA . ASP A 1 74 ? 5.976 -2.750 -21.047 1.00 88.19 74 ASP A CA 1
ATOM 598 C C . ASP A 1 74 ? 4.561 -3.337 -20.933 1.00 88.19 74 ASP A C 1
ATOM 600 O O . ASP A 1 74 ? 3.722 -2.867 -20.159 1.00 88.19 74 ASP A O 1
ATOM 604 N N . GLY A 1 75 ? 4.286 -4.371 -21.730 1.00 89.06 75 GLY A N 1
ATOM 605 C CA . GLY A 1 75 ? 2.966 -4.994 -21.818 1.00 89.06 75 GLY A CA 1
ATOM 606 C C . GLY A 1 75 ? 2.522 -5.689 -20.540 1.00 89.06 75 GLY A C 1
ATOM 607 O O . GLY A 1 75 ? 1.487 -5.312 -19.984 1.00 89.06 75 GLY A O 1
ATOM 608 N N . PRO A 1 76 ? 3.279 -6.691 -20.063 1.00 90.19 76 PRO A N 1
ATOM 609 C CA . PRO A 1 76 ? 2.997 -7.360 -18.800 1.00 90.19 76 PRO A CA 1
ATOM 610 C C . PRO A 1 76 ? 2.882 -6.399 -17.612 1.00 90.19 76 PRO A C 1
ATOM 612 O O . PRO A 1 76 ? 1.921 -6.505 -16.852 1.00 90.19 76 PRO A O 1
ATOM 615 N N . ALA A 1 77 ? 3.791 -5.428 -17.471 1.00 92.06 77 ALA A N 1
ATOM 616 C CA . ALA A 1 77 ? 3.713 -4.427 -16.409 1.00 92.06 77 ALA A CA 1
ATOM 617 C C . ALA A 1 77 ? 2.443 -3.581 -16.518 1.00 92.06 77 ALA A C 1
ATOM 619 O O . ALA A 1 77 ? 1.803 -3.333 -15.501 1.00 92.06 77 ALA A O 1
ATOM 620 N N . ARG A 1 78 ? 2.031 -3.182 -17.732 1.00 93.94 78 ARG A N 1
ATOM 621 C CA . ARG A 1 78 ? 0.774 -2.444 -17.928 1.00 93.94 78 ARG A CA 1
ATOM 622 C C . ARG A 1 78 ? -0.434 -3.244 -17.440 1.00 93.94 78 ARG A C 1
ATOM 624 O O . ARG A 1 78 ? -1.308 -2.679 -16.795 1.00 93.94 78 ARG A O 1
ATOM 631 N N . LEU A 1 79 ? -0.483 -4.548 -17.709 1.00 94.12 79 LEU A N 1
ATOM 632 C CA . LEU A 1 79 ? -1.578 -5.398 -17.233 1.00 94.12 79 LEU A CA 1
ATOM 633 C C . LEU A 1 79 ? -1.582 -5.540 -1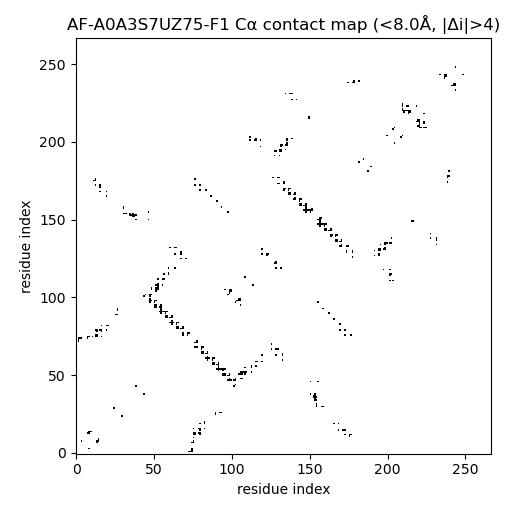5.703 1.00 94.12 79 LEU A C 1
ATOM 635 O O . LEU A 1 79 ? -2.645 -5.437 -15.096 1.00 94.12 79 LEU A O 1
ATOM 639 N N . CYS A 1 80 ? -0.416 -5.712 -15.071 1.00 94.81 80 CYS A N 1
ATOM 640 C CA . CYS A 1 80 ? -0.316 -5.734 -13.608 1.00 94.81 80 CYS A CA 1
ATOM 641 C C . CYS A 1 80 ? -0.702 -4.390 -12.971 1.00 94.81 80 CYS A C 1
ATOM 643 O O . CYS A 1 80 ? -1.407 -4.362 -11.967 1.00 94.81 80 CYS A O 1
ATOM 645 N N . LEU A 1 81 ? -0.282 -3.269 -13.559 1.00 97.44 81 LEU A N 1
ATOM 646 C CA . LEU A 1 81 ? -0.645 -1.938 -13.069 1.00 97.44 81 LEU A CA 1
ATOM 647 C C . LEU A 1 81 ? -2.147 -1.678 -13.216 1.00 97.44 81 LEU A C 1
ATOM 649 O O . LEU A 1 81 ? -2.735 -1.019 -12.369 1.00 97.44 81 LEU A O 1
ATOM 653 N N . ALA A 1 82 ? -2.795 -2.235 -14.242 1.00 97.56 82 ALA A N 1
ATOM 654 C CA . ALA A 1 82 ? -4.245 -2.136 -14.384 1.00 97.56 82 ALA A CA 1
ATOM 655 C C . ALA A 1 82 ? -4.970 -2.879 -13.253 1.00 97.56 82 ALA A C 1
ATOM 657 O O . ALA A 1 82 ? -5.976 -2.385 -12.746 1.00 97.56 82 ALA A O 1
ATOM 658 N N . THR A 1 83 ? -4.449 -4.037 -12.830 1.00 97.38 83 THR A N 1
ATOM 659 C CA . THR A 1 83 ? -4.977 -4.729 -11.647 1.00 97.38 83 THR A CA 1
ATOM 660 C C . THR A 1 83 ? -4.679 -3.961 -10.365 1.00 97.38 83 THR A C 1
ATOM 662 O O . THR A 1 83 ? -5.581 -3.849 -9.551 1.00 97.38 83 THR A O 1
ATOM 665 N N . ALA A 1 84 ? -3.497 -3.345 -10.232 1.00 97.88 84 ALA A N 1
ATOM 666 C CA . ALA A 1 84 ? -3.166 -2.520 -9.070 1.00 97.88 84 ALA A CA 1
ATOM 667 C C . ALA A 1 84 ? -4.128 -1.331 -8.926 1.00 97.88 84 ALA A C 1
ATOM 669 O O . ALA A 1 84 ? -4.748 -1.180 -7.887 1.00 97.88 84 ALA A O 1
ATOM 670 N N . VAL A 1 85 ? -4.395 -0.570 -9.998 1.00 98.69 85 VAL A N 1
ATOM 671 C CA . VAL A 1 85 ? -5.399 0.519 -9.975 1.00 98.69 85 VAL A CA 1
ATOM 672 C C . VAL A 1 85 ? -6.767 0.036 -9.473 1.00 98.69 85 VAL A C 1
ATOM 674 O O . VAL A 1 85 ? -7.435 0.744 -8.719 1.00 98.69 85 VAL A O 1
ATOM 677 N N . SER A 1 86 ? -7.197 -1.153 -9.902 1.00 98.25 86 SER A N 1
ATOM 678 C CA . SER A 1 86 ? -8.464 -1.740 -9.455 1.00 98.25 86 SER A CA 1
ATOM 679 C C . SER A 1 86 ? -8.417 -2.193 -7.994 1.00 98.25 86 SER A C 1
ATOM 681 O O . SER A 1 86 ? -9.406 -2.018 -7.282 1.00 98.25 86 SER A O 1
ATOM 683 N N . ASP A 1 87 ? -7.304 -2.788 -7.567 1.00 98.38 87 ASP A N 1
ATOM 684 C CA . ASP A 1 87 ? -7.078 -3.240 -6.195 1.00 98.38 87 ASP A CA 1
ATOM 685 C C . ASP A 1 87 ? -7.085 -2.017 -5.251 1.00 98.38 87 ASP A C 1
ATOM 687 O O . ASP A 1 87 ? -7.887 -1.989 -4.321 1.00 98.38 87 ASP A O 1
ATOM 691 N N . GLU A 1 88 ? -6.377 -0.928 -5.575 1.00 98.62 88 GLU A N 1
ATOM 692 C CA . GLU A 1 88 ? -6.347 0.293 -4.748 1.00 98.62 88 GLU A CA 1
ATOM 693 C C . GLU A 1 88 ? -7.701 1.005 -4.633 1.00 98.62 88 GLU A C 1
ATOM 695 O O . GLU A 1 88 ? -8.072 1.524 -3.574 1.00 98.62 88 GLU A O 1
ATOM 700 N N . ALA A 1 89 ? -8.500 0.997 -5.705 1.00 98.62 89 ALA A N 1
ATOM 701 C CA . ALA A 1 89 ? -9.872 1.498 -5.643 1.00 98.62 89 ALA A CA 1
ATOM 702 C C . ALA A 1 89 ? -10.706 0.698 -4.630 1.00 98.62 89 ALA A C 1
ATOM 704 O O . ALA A 1 89 ? -11.448 1.269 -3.824 1.00 98.62 89 ALA A O 1
ATOM 705 N N . ARG A 1 90 ? -10.544 -0.629 -4.639 1.00 98.25 90 ARG A N 1
ATOM 706 C CA . ARG A 1 90 ? -11.215 -1.545 -3.716 1.00 98.25 90 ARG A CA 1
ATOM 707 C C . ARG A 1 90 ? -10.698 -1.393 -2.283 1.00 98.25 90 ARG A C 1
ATOM 709 O O . ARG A 1 90 ? -11.499 -1.454 -1.346 1.00 98.25 90 ARG A O 1
ATOM 716 N N . HIS A 1 91 ? -9.399 -1.177 -2.086 1.00 98.75 91 HIS A N 1
ATOM 717 C CA . HIS A 1 91 ? -8.802 -0.937 -0.769 1.00 98.75 91 HIS A CA 1
ATOM 718 C C . HIS A 1 91 ? -9.351 0.349 -0.154 1.00 98.75 91 HIS A C 1
ATOM 720 O O . HIS A 1 91 ? -9.871 0.334 0.967 1.00 98.75 91 HIS A O 1
ATOM 726 N N . SER A 1 92 ? -9.346 1.438 -0.930 1.00 98.75 92 SER A N 1
ATOM 727 C CA . SER A 1 92 ? -9.900 2.724 -0.512 1.00 98.75 92 SER A CA 1
ATOM 728 C C . SER A 1 92 ? -11.366 2.604 -0.092 1.00 98.75 92 SER A C 1
ATOM 730 O O . SER A 1 92 ? -11.737 3.031 1.007 1.00 98.75 92 SER A O 1
ATOM 732 N N . GLU A 1 93 ? -12.190 1.958 -0.924 1.00 98.69 93 GLU A N 1
ATOM 733 C CA . GLU A 1 93 ? -13.598 1.707 -0.617 1.00 98.69 93 GLU A CA 1
ATOM 734 C C . GLU A 1 93 ? -13.758 0.902 0.679 1.00 98.69 93 GLU A C 1
ATOM 736 O O . GLU A 1 93 ? -14.592 1.237 1.523 1.00 98.69 93 GLU A O 1
ATOM 741 N N . THR A 1 94 ? -12.956 -0.148 0.859 1.00 98.75 94 THR A N 1
ATOM 742 C CA . THR A 1 94 ? -13.018 -1.035 2.028 1.00 98.75 94 THR A CA 1
ATOM 743 C C . THR A 1 94 ? -12.803 -0.264 3.324 1.00 98.75 94 THR A C 1
ATOM 745 O O . THR A 1 94 ? -13.627 -0.345 4.242 1.00 98.75 94 THR A O 1
ATOM 748 N N . PHE A 1 95 ? -11.740 0.538 3.391 1.00 98.81 95 PHE A N 1
ATOM 749 C CA . PHE A 1 95 ? -11.438 1.316 4.587 1.00 98.81 95 PHE A CA 1
ATOM 750 C C . PHE A 1 95 ? -12.431 2.463 4.808 1.00 98.81 95 PHE A C 1
ATOM 752 O O . PHE A 1 95 ? -12.843 2.701 5.948 1.00 98.81 95 PHE A O 1
ATOM 759 N N . ALA A 1 96 ? -12.907 3.113 3.740 1.00 98.81 96 ALA A N 1
ATOM 760 C CA . ALA A 1 96 ? -13.966 4.117 3.837 1.00 98.81 96 ALA A CA 1
ATOM 761 C C . ALA A 1 96 ? -15.272 3.517 4.389 1.00 98.81 96 ALA A C 1
ATOM 763 O O . ALA A 1 96 ? -15.880 4.087 5.298 1.00 98.81 96 ALA A O 1
ATOM 764 N N . ARG A 1 97 ? -15.686 2.335 3.906 1.00 98.69 97 ARG A N 1
ATOM 765 C CA . ARG A 1 97 ? -16.863 1.610 4.417 1.00 98.69 97 ARG A CA 1
ATOM 766 C C . ARG A 1 97 ? -16.712 1.273 5.898 1.00 98.69 97 ARG A C 1
ATOM 768 O O . ARG A 1 97 ? -17.665 1.465 6.653 1.00 98.69 97 ARG A O 1
ATOM 775 N N . TYR A 1 98 ? -15.531 0.826 6.332 1.00 98.75 98 TYR A N 1
ATOM 776 C CA . TYR A 1 98 ? -15.272 0.571 7.750 1.00 98.75 98 TYR A CA 1
ATOM 777 C C . TYR A 1 98 ? -15.401 1.837 8.599 1.00 98.75 98 TYR A C 1
ATOM 779 O O . TYR A 1 98 ? -16.134 1.834 9.592 1.00 98.75 98 TYR A O 1
ATOM 787 N N . ALA A 1 99 ? -14.756 2.931 8.186 1.00 98.69 99 ALA A N 1
ATOM 788 C CA . ALA A 1 99 ? -14.829 4.211 8.884 1.00 98.69 99 ALA A CA 1
ATOM 789 C C . ALA A 1 99 ? -16.273 4.733 8.988 1.00 98.69 99 ALA A C 1
ATOM 791 O O . ALA A 1 99 ? -16.717 5.122 10.069 1.00 98.69 99 ALA A O 1
ATOM 792 N N . LEU A 1 100 ? -17.048 4.657 7.903 1.00 98.62 100 LEU A N 1
ATOM 793 C CA . LEU A 1 100 ? -18.455 5.063 7.885 1.00 98.62 100 LEU A CA 1
ATOM 794 C C . LEU A 1 100 ? -19.330 4.189 8.789 1.00 98.62 100 LEU A C 1
ATOM 796 O O . LEU A 1 100 ? -20.142 4.719 9.541 1.00 98.62 100 LEU A O 1
ATOM 800 N N . ARG A 1 101 ? -19.164 2.862 8.761 1.00 97.81 101 ARG A N 1
ATOM 801 C CA . ARG A 1 101 ? -20.008 1.949 9.550 1.00 97.81 101 ARG A CA 1
ATOM 802 C C . ARG A 1 101 ? -19.673 1.946 11.039 1.00 97.81 101 ARG A C 1
ATOM 804 O O . ARG A 1 101 ? -20.582 1.839 11.855 1.00 97.81 101 ARG A O 1
ATOM 811 N N . ARG A 1 102 ? -18.392 2.044 11.410 1.00 97.19 102 ARG A N 1
ATOM 812 C CA . ARG A 1 102 ? -17.948 1.976 12.817 1.00 97.19 102 ARG A CA 1
ATOM 813 C C . ARG A 1 102 ? -17.765 3.349 13.464 1.00 97.19 102 ARG A C 1
ATOM 815 O O . ARG A 1 102 ? -17.959 3.476 14.667 1.00 97.19 102 ARG A O 1
ATOM 822 N N . GLY A 1 103 ? -17.404 4.364 12.681 1.00 96.88 103 GLY A N 1
ATOM 823 C CA . GLY A 1 103 ? -17.161 5.736 13.139 1.00 96.88 103 GLY A CA 1
ATOM 824 C C . GLY A 1 103 ? -18.215 6.759 12.705 1.00 96.88 103 GLY A C 1
ATOM 825 O O . GLY A 1 103 ? -18.187 7.895 13.179 1.00 96.88 103 GLY A O 1
ATOM 826 N N . GLY A 1 104 ? -19.132 6.395 11.802 1.00 98.25 104 GLY A N 1
ATOM 827 C CA . GLY A 1 104 ? -20.184 7.278 11.283 1.00 98.25 104 GLY A CA 1
ATOM 828 C C . GLY A 1 104 ? -19.714 8.312 10.254 1.00 98.25 104 GLY A C 1
ATOM 829 O O . GLY A 1 104 ? -20.534 9.065 9.734 1.00 98.25 104 GLY A O 1
ATOM 830 N N . LYS A 1 105 ? -18.408 8.390 9.968 1.00 98.44 105 LYS A N 1
ATOM 831 C CA . LYS A 1 105 ? -17.801 9.373 9.057 1.00 98.44 105 LYS A CA 1
ATOM 832 C C . LYS A 1 105 ? -16.401 8.944 8.619 1.00 98.44 105 LYS A C 1
ATOM 834 O O . LYS A 1 105 ? -15.755 8.153 9.298 1.00 98.44 105 LYS A O 1
ATOM 839 N N . VAL A 1 106 ? -15.916 9.558 7.544 1.00 98.69 106 VAL A N 1
ATOM 840 C CA . VAL A 1 106 ? -14.488 9.597 7.197 1.00 98.69 106 VAL A CA 1
ATOM 841 C C . VAL A 1 106 ? -13.933 10.938 7.679 1.00 98.69 106 VAL A C 1
ATOM 843 O O . VAL A 1 106 ? -14.533 11.985 7.426 1.00 98.69 106 VAL A O 1
ATOM 846 N N . LEU A 1 107 ? -12.830 10.924 8.429 1.00 98.44 107 LEU A N 1
ATOM 847 C CA . LEU A 1 107 ? -12.164 12.159 8.865 1.00 98.44 107 LEU A CA 1
ATOM 848 C C . LEU A 1 107 ? -11.540 12.915 7.679 1.00 98.44 107 LEU A C 1
ATOM 850 O O . LEU A 1 107 ? -11.272 12.312 6.641 1.00 98.44 107 LEU A O 1
ATOM 854 N N . PRO A 1 108 ? -11.281 14.227 7.805 1.00 98.12 108 PRO A N 1
ATOM 855 C CA . PRO A 1 108 ? -10.413 14.932 6.866 1.00 98.12 108 PRO A CA 1
ATOM 856 C C . PRO A 1 108 ? -9.008 14.302 6.815 1.00 98.12 108 PRO A C 1
ATOM 858 O O . PRO A 1 108 ? -8.563 13.745 7.823 1.00 98.12 108 PRO A O 1
ATOM 861 N N . PRO A 1 109 ? -8.303 14.395 5.674 1.00 97.19 109 PRO A N 1
ATOM 862 C CA . PRO A 1 109 ? -6.959 13.848 5.541 1.00 97.19 109 PRO A CA 1
ATOM 863 C C . PRO A 1 109 ? -5.971 14.584 6.452 1.00 97.19 109 PRO A C 1
ATOM 865 O O . PRO A 1 109 ? -5.930 15.818 6.472 1.00 97.19 109 PRO A O 1
ATOM 868 N N . ASP A 1 110 ? -5.149 13.817 7.162 1.00 94.25 110 ASP A N 1
ATOM 869 C CA . ASP A 1 110 ? -4.089 14.350 8.014 1.00 94.25 110 ASP A CA 1
ATOM 870 C C . ASP A 1 110 ? -2.964 15.002 7.179 1.00 94.25 110 ASP A C 1
ATOM 872 O O . ASP A 1 110 ? -2.804 14.705 5.988 1.00 94.25 110 ASP A O 1
ATOM 876 N N . PRO A 1 111 ? -2.119 15.866 7.778 1.00 95.00 111 PRO A N 1
ATOM 877 C CA . PRO A 1 111 ? -0.985 16.471 7.075 1.00 95.00 111 PRO A CA 1
ATOM 878 C C . PRO A 1 111 ? -0.032 15.457 6.421 1.00 95.00 111 PRO A C 1
ATOM 880 O O . PRO A 1 111 ? 0.562 15.757 5.388 1.00 95.00 111 PRO A O 1
ATOM 883 N N . SER A 1 112 ? 0.092 14.247 6.978 1.00 93.88 112 SER A N 1
ATOM 884 C CA . SER A 1 112 ? 0.887 13.161 6.387 1.00 93.88 112 SER A CA 1
ATOM 885 C C . SER A 1 112 ? 0.331 12.694 5.039 1.00 93.88 112 SER A C 1
ATOM 887 O O . SER A 1 112 ? 1.107 12.462 4.118 1.00 93.88 112 SER A O 1
ATOM 889 N N . ILE A 1 113 ? -0.995 12.635 4.876 1.00 97.00 113 ILE A N 1
ATOM 890 C CA . ILE A 1 113 ? -1.647 12.300 3.601 1.00 97.00 113 ILE A CA 1
ATOM 891 C C . ILE A 1 113 ? -1.369 13.385 2.556 1.00 97.00 113 ILE A C 1
ATOM 893 O O . ILE A 1 113 ? -1.096 13.086 1.393 1.00 97.00 113 ILE A O 1
ATOM 897 N N . GLN A 1 114 ? -1.387 14.657 2.961 1.00 95.25 114 GLN A N 1
ATOM 898 C CA . GLN A 1 114 ? -1.032 15.761 2.064 1.00 95.25 114 GLN A CA 1
ATOM 899 C C . GLN A 1 114 ? 0.444 15.697 1.646 1.00 95.25 114 GLN A C 1
ATOM 901 O O . GLN A 1 114 ? 0.753 15.884 0.470 1.00 95.25 114 GLN A O 1
ATOM 906 N N . ALA A 1 115 ? 1.343 15.380 2.581 1.00 96.31 115 ALA A N 1
ATOM 907 C CA . ALA A 1 115 ? 2.760 15.183 2.290 1.00 96.31 115 ALA A CA 1
ATOM 908 C C . ALA A 1 115 ? 2.995 13.986 1.352 1.00 96.31 115 ALA A C 1
ATOM 910 O O . ALA A 1 115 ? 3.785 14.102 0.416 1.00 96.31 115 ALA A O 1
ATOM 911 N N . LEU A 1 116 ? 2.276 12.873 1.550 1.00 98.12 116 LEU A N 1
ATOM 912 C CA . LEU A 1 116 ? 2.307 11.705 0.665 1.00 98.12 116 LEU A CA 1
ATOM 913 C C . LEU A 1 116 ? 1.898 12.084 -0.763 1.00 98.12 116 LEU A C 1
ATOM 915 O O . LEU A 1 116 ? 2.629 11.782 -1.706 1.00 98.12 116 LEU A O 1
ATOM 919 N N . ARG A 1 117 ? 0.783 12.812 -0.919 1.00 98.06 117 ARG A N 1
ATOM 920 C CA . ARG A 1 117 ? 0.314 13.317 -2.219 1.00 98.06 117 ARG A CA 1
ATOM 921 C C . ARG A 1 117 ? 1.390 14.150 -2.914 1.00 98.06 117 ARG A C 1
ATOM 923 O O . ARG A 1 117 ? 1.782 13.824 -4.029 1.00 98.06 117 ARG A O 1
ATOM 930 N N . GLN A 1 118 ? 1.878 15.195 -2.245 1.00 97.88 118 GLN A N 1
ATOM 931 C CA . GLN A 1 118 ? 2.876 16.107 -2.814 1.00 97.88 118 GLN A CA 1
ATOM 932 C C . GLN A 1 118 ? 4.174 15.372 -3.165 1.00 97.88 118 GLN A C 1
ATOM 934 O O . GLN A 1 118 ? 4.772 15.620 -4.208 1.00 97.88 118 GLN A O 1
ATOM 939 N N . GLY A 1 119 ? 4.595 14.434 -2.315 1.00 98.12 119 GLY A N 1
ATOM 940 C CA . GLY A 1 119 ? 5.766 13.602 -2.551 1.00 98.12 119 GLY A CA 1
ATOM 941 C C . GLY A 1 119 ? 5.643 12.751 -3.809 1.00 98.12 119 GLY A C 1
ATOM 942 O O . GLY A 1 119 ? 6.540 12.789 -4.646 1.00 98.12 119 GLY A O 1
ATOM 943 N N . LEU A 1 120 ? 4.533 12.031 -3.976 1.00 98.25 120 LEU A N 1
ATOM 944 C CA . LEU A 1 120 ? 4.268 11.227 -5.174 1.00 98.25 120 LEU A CA 1
ATOM 945 C C . LEU A 1 120 ? 4.150 12.083 -6.445 1.00 98.25 120 LEU A C 1
ATOM 947 O O . LEU A 1 120 ? 4.683 11.709 -7.492 1.00 98.25 120 LEU A O 1
ATOM 951 N N . GLU A 1 121 ? 3.491 13.241 -6.357 1.00 97.56 121 GLU A N 1
ATOM 952 C CA . GLU A 1 121 ? 3.354 14.196 -7.465 1.00 97.56 1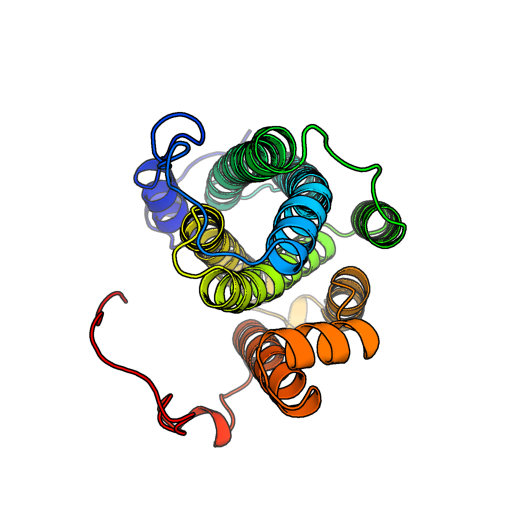21 GLU A CA 1
ATOM 953 C C . GLU A 1 121 ? 4.711 14.804 -7.866 1.00 97.56 121 GLU A C 1
ATOM 955 O O . GLU A 1 121 ? 4.926 15.076 -9.043 1.00 97.56 121 GLU A O 1
ATOM 960 N N . SER A 1 122 ? 5.653 14.949 -6.924 1.00 97.38 122 SER A N 1
ATOM 961 C CA . SER A 1 122 ? 6.974 15.550 -7.178 1.00 97.38 122 SER A CA 1
ATOM 962 C C . SER A 1 122 ? 7.965 14.659 -7.939 1.00 97.38 122 SER A C 1
ATOM 964 O O . SER A 1 122 ? 9.025 15.130 -8.349 1.00 97.38 122 SER A O 1
ATOM 966 N N . VAL A 1 123 ? 7.674 13.364 -8.105 1.00 97.69 123 VAL A N 1
ATOM 967 C CA . VAL A 1 123 ? 8.590 12.430 -8.775 1.00 97.69 123 VAL A CA 1
ATOM 968 C C . VAL A 1 123 ? 8.331 12.424 -10.2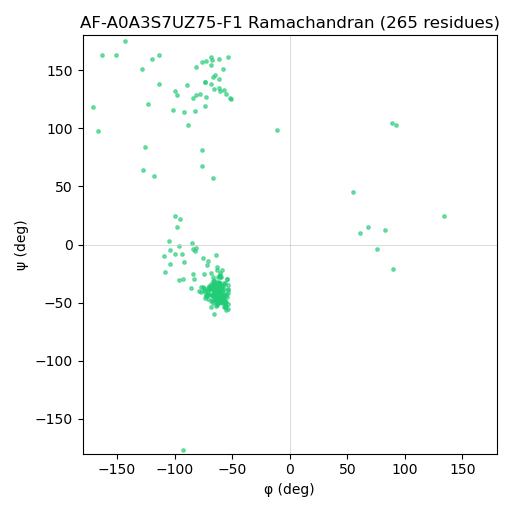76 1.00 97.69 123 VAL A C 1
ATOM 970 O O . VAL A 1 123 ? 7.387 11.781 -10.718 1.00 97.69 123 VAL A O 1
ATOM 973 N N . ASP A 1 124 ? 9.164 13.090 -11.074 1.00 94.25 124 ASP A N 1
ATOM 974 C CA . ASP A 1 124 ? 9.023 13.124 -12.543 1.00 94.25 124 ASP A CA 1
ATOM 975 C C . ASP A 1 124 ? 9.645 11.919 -13.268 1.00 94.25 124 ASP A C 1
ATOM 977 O O . ASP A 1 124 ? 9.208 11.551 -14.359 1.00 94.25 124 ASP A O 1
ATOM 981 N N . ASP A 1 125 ? 10.638 11.270 -12.658 1.00 94.56 125 ASP A N 1
ATOM 982 C CA . ASP A 1 125 ? 11.274 10.070 -13.203 1.00 94.56 125 ASP A CA 1
ATOM 983 C C . ASP A 1 125 ? 10.348 8.856 -13.074 1.00 94.56 125 ASP A C 1
ATOM 985 O O . ASP A 1 125 ? 10.023 8.428 -11.966 1.00 94.56 125 ASP A O 1
ATOM 989 N N . PHE A 1 126 ? 9.970 8.250 -14.202 1.00 95.19 126 PHE A N 1
ATOM 990 C CA . PHE A 1 126 ? 9.143 7.043 -14.224 1.00 95.19 126 PHE A CA 1
ATOM 991 C C . PHE A 1 126 ? 9.756 5.907 -13.393 1.00 95.19 126 PHE A C 1
ATOM 993 O O . PHE A 1 126 ? 9.042 5.234 -12.649 1.00 95.19 126 PHE A O 1
ATOM 1000 N N . LEU A 1 127 ? 11.073 5.680 -13.499 1.00 94.38 127 LEU A N 1
ATOM 1001 C CA . LEU A 1 127 ? 11.720 4.586 -12.769 1.00 94.38 127 LEU A CA 1
ATOM 1002 C C . LEU A 1 127 ? 11.788 4.892 -11.266 1.00 94.38 127 LEU A C 1
ATOM 1004 O O . LEU A 1 127 ? 11.559 4.000 -10.448 1.00 94.38 127 LEU A O 1
ATOM 1008 N N . GLY A 1 128 ? 12.018 6.159 -10.920 1.00 96.94 128 GLY A N 1
ATOM 1009 C CA . GLY A 1 128 ? 11.884 6.715 -9.578 1.00 96.94 128 GLY A CA 1
ATOM 1010 C C . GLY A 1 128 ? 10.501 6.511 -8.979 1.00 96.94 128 GLY A C 1
ATOM 1011 O O . GLY A 1 128 ? 10.389 5.955 -7.891 1.00 96.94 128 GLY A O 1
ATOM 1012 N N . LEU A 1 129 ? 9.440 6.884 -9.697 1.00 98.19 129 LEU A N 1
ATOM 1013 C CA . LEU A 1 129 ? 8.063 6.715 -9.231 1.00 98.19 129 LEU A CA 1
ATOM 1014 C C . LEU A 1 129 ? 7.735 5.235 -9.034 1.00 98.19 129 LEU A C 1
ATOM 1016 O O . LEU A 1 129 ? 7.149 4.870 -8.018 1.00 98.19 129 LEU A O 1
ATOM 1020 N N . PHE A 1 130 ? 8.161 4.376 -9.966 1.00 97.50 130 PHE A N 1
ATOM 1021 C CA . PHE A 1 130 ? 7.973 2.932 -9.850 1.00 97.50 130 PHE A CA 1
ATOM 1022 C C . PHE A 1 130 ? 8.657 2.401 -8.581 1.00 97.50 130 PHE A C 1
ATOM 1024 O O . PHE A 1 130 ? 8.069 1.618 -7.830 1.00 97.50 130 PHE A O 1
ATOM 1031 N N . PHE A 1 131 ? 9.886 2.848 -8.307 1.00 97.44 131 PHE A N 1
ATOM 1032 C CA . PHE A 1 131 ? 10.608 2.483 -7.093 1.00 97.44 131 PHE A CA 1
ATOM 1033 C C . PHE A 1 131 ? 9.891 2.971 -5.832 1.00 97.44 131 PHE A C 1
ATOM 1035 O O . PHE A 1 131 ? 9.672 2.165 -4.931 1.00 97.44 131 PHE A O 1
ATOM 1042 N N . VAL A 1 132 ? 9.508 4.253 -5.770 1.00 98.31 132 VAL A N 1
ATOM 1043 C CA . VAL A 1 132 ? 8.820 4.840 -4.607 1.00 98.31 132 VAL A CA 1
ATOM 1044 C C . VAL A 1 132 ? 7.521 4.096 -4.321 1.00 98.31 132 VAL A C 1
ATOM 1046 O O . VAL A 1 132 ? 7.326 3.667 -3.191 1.00 98.31 132 VAL A O 1
ATOM 1049 N N . HIS A 1 133 ? 6.689 3.870 -5.342 1.00 98.06 133 HIS A N 1
ATOM 1050 C CA . HIS A 1 133 ? 5.466 3.072 -5.239 1.00 98.06 133 HIS A CA 1
ATOM 1051 C C . HIS A 1 133 ? 5.766 1.688 -4.657 1.00 98.06 133 HIS A C 1
ATOM 1053 O O . HIS A 1 133 ? 5.268 1.325 -3.602 1.00 98.06 133 HIS A O 1
ATOM 1059 N N . THR A 1 134 ? 6.682 0.939 -5.280 1.00 97.69 134 THR A N 1
ATOM 1060 C CA . THR A 1 134 ? 7.031 -0.416 -4.820 1.00 97.69 134 THR A CA 1
ATOM 1061 C C . THR A 1 134 ? 7.549 -0.427 -3.374 1.00 97.69 134 THR A C 1
ATOM 1063 O O . THR A 1 134 ? 7.254 -1.347 -2.611 1.00 97.69 134 THR A O 1
ATOM 1066 N N . ALA A 1 135 ? 8.329 0.585 -2.988 1.00 97.56 135 ALA A N 1
ATOM 1067 C CA . ALA A 1 135 ? 8.857 0.719 -1.640 1.00 97.56 135 ALA A CA 1
ATOM 1068 C C . ALA A 1 135 ? 7.774 1.053 -0.607 1.00 97.56 135 ALA A C 1
ATOM 1070 O O . ALA A 1 135 ? 7.851 0.543 0.512 1.00 97.56 135 ALA A O 1
ATOM 1071 N N . LEU A 1 136 ? 6.775 1.855 -0.976 1.00 97.94 136 LEU A N 1
ATOM 1072 C CA . LEU A 1 136 ? 5.605 2.112 -0.141 1.00 97.94 136 LEU A CA 1
ATOM 1073 C C . LEU A 1 136 ? 4.764 0.840 0.023 1.00 97.94 136 LEU A C 1
ATOM 1075 O O . LEU A 1 136 ? 4.501 0.479 1.167 1.00 97.94 136 LEU A O 1
ATOM 1079 N N . GLU A 1 137 ? 4.511 0.067 -1.041 1.00 97.62 137 GLU A N 1
ATOM 1080 C CA . GLU A 1 137 ? 3.764 -1.204 -0.921 1.00 97.62 137 GLU A CA 1
ATOM 1081 C C . GLU A 1 137 ? 4.475 -2.230 -0.026 1.00 97.62 137 GLU A C 1
ATOM 1083 O O . GLU A 1 137 ? 3.852 -2.985 0.722 1.00 97.62 137 GLU A O 1
ATOM 1088 N N . TRP A 1 138 ? 5.815 -2.253 -0.033 1.00 95.69 138 TRP A N 1
ATOM 1089 C CA . TRP A 1 138 ? 6.585 -3.079 0.905 1.00 95.69 138 TRP A CA 1
ATOM 1090 C C . TRP A 1 138 ? 6.336 -2.711 2.363 1.00 95.69 138 TRP A C 1
ATOM 1092 O O . TRP A 1 138 ? 6.293 -3.598 3.220 1.00 95.69 138 TRP A O 1
ATOM 1102 N N . LEU A 1 139 ? 6.304 -1.410 2.644 1.00 96.06 139 LEU A N 1
ATOM 1103 C CA . LEU A 1 139 ? 6.133 -0.871 3.986 1.00 96.06 139 LEU A CA 1
ATOM 1104 C C . LEU A 1 139 ? 4.682 -1.066 4.441 1.00 96.06 139 LEU A C 1
ATOM 1106 O O . LEU A 1 139 ? 4.476 -1.586 5.536 1.00 96.06 139 LEU A O 1
ATOM 1110 N N . ALA A 1 140 ? 3.714 -0.787 3.565 1.00 95.88 140 ALA A N 1
ATOM 1111 C CA . ALA A 1 140 ? 2.290 -1.008 3.792 1.00 95.88 140 ALA A CA 1
ATOM 1112 C C . ALA A 1 140 ? 1.979 -2.487 4.075 1.00 95.88 140 ALA A C 1
ATOM 1114 O O . ALA A 1 140 ? 1.366 -2.807 5.088 1.00 95.88 140 ALA A O 1
ATOM 1115 N N . ALA A 1 141 ? 2.499 -3.430 3.279 1.00 97.00 141 ALA A N 1
ATOM 1116 C CA . ALA A 1 141 ? 2.282 -4.862 3.518 1.00 97.00 141 ALA A CA 1
ATOM 1117 C C . ALA A 1 141 ? 2.798 -5.336 4.896 1.00 97.00 141 ALA A C 1
ATOM 1119 O O . ALA A 1 141 ? 2.208 -6.217 5.541 1.00 97.00 141 ALA A O 1
ATOM 1120 N N . ASP A 1 142 ? 3.918 -4.776 5.357 1.00 95.62 142 ASP A N 1
ATOM 1121 C CA . ASP A 1 142 ? 4.459 -5.063 6.684 1.00 95.62 142 ASP A CA 1
ATOM 1122 C C . ASP A 1 142 ? 3.618 -4.394 7.786 1.00 95.62 142 ASP A C 1
ATOM 1124 O O . ASP A 1 142 ? 3.320 -5.040 8.792 1.00 95.62 142 ASP A O 1
ATOM 1128 N N . GLU A 1 143 ? 3.146 -3.166 7.575 1.00 95.81 143 GLU A N 1
ATOM 1129 C CA . GLU A 1 143 ? 2.233 -2.474 8.489 1.00 95.81 143 GLU A CA 1
ATOM 1130 C C . GLU A 1 143 ? 0.900 -3.206 8.633 1.00 95.81 143 GLU A C 1
ATOM 1132 O O . GLU A 1 143 ? 0.488 -3.521 9.750 1.00 95.81 143 GLU A O 1
ATOM 1137 N N . PHE A 1 144 ? 0.278 -3.608 7.528 1.00 97.31 144 PHE A N 1
ATOM 1138 C CA . PHE A 1 144 ? -0.961 -4.382 7.527 1.00 97.31 144 PHE A CA 1
ATOM 1139 C C . PHE A 1 144 ? -0.801 -5.733 8.227 1.00 97.31 144 PHE A C 1
ATOM 1141 O O . PHE A 1 144 ? -1.746 -6.223 8.840 1.00 97.31 144 PHE A O 1
ATOM 1148 N N . THR A 1 145 ? 0.404 -6.318 8.235 1.00 96.00 145 THR A N 1
ATOM 1149 C CA . THR A 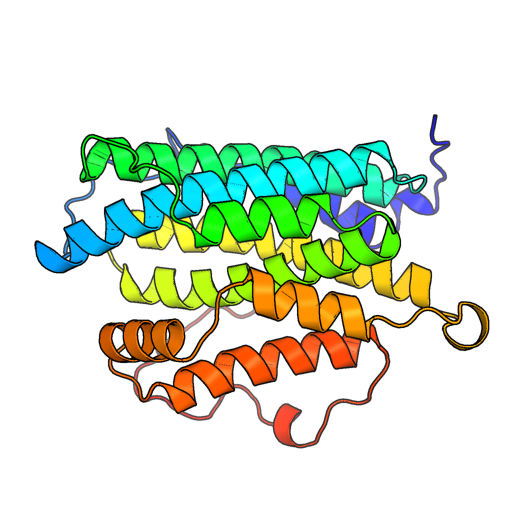1 145 ? 0.685 -7.521 9.043 1.00 96.00 145 THR A CA 1
ATOM 1150 C C . THR A 1 145 ? 0.504 -7.244 10.536 1.00 96.00 145 THR A C 1
ATOM 1152 O O . THR A 1 145 ? -0.017 -8.086 11.271 1.00 96.00 145 THR A O 1
ATOM 1155 N N . LEU A 1 146 ? 0.957 -6.083 11.004 1.00 95.31 146 LEU A N 1
ATOM 1156 C CA . LEU A 1 146 ? 0.865 -5.693 12.407 1.00 95.31 146 LEU A CA 1
ATOM 1157 C C . LEU A 1 146 ? -0.539 -5.206 12.761 1.00 95.31 146 LEU A C 1
ATOM 1159 O O . LEU A 1 146 ? -1.059 -5.596 13.805 1.00 95.31 146 LEU A O 1
ATOM 1163 N N . LEU A 1 147 ? -1.185 -4.438 11.882 1.00 96.81 147 LEU A N 1
ATOM 1164 C CA . LEU A 1 147 ? -2.555 -3.969 12.089 1.00 96.81 147 LEU A CA 1
ATOM 1165 C C . LEU A 1 147 ? -3.563 -5.126 12.078 1.00 96.81 147 LEU A C 1
ATOM 1167 O O . LEU A 1 147 ? -4.436 -5.174 12.942 1.00 96.81 147 LEU A O 1
ATOM 1171 N N . ALA A 1 148 ? -3.389 -6.127 11.209 1.00 97.75 148 ALA A N 1
ATOM 1172 C CA . ALA A 1 148 ? -4.188 -7.353 11.247 1.00 97.75 148 ALA A CA 1
ATOM 1173 C C . ALA A 1 148 ? -4.104 -8.072 12.605 1.00 97.75 148 ALA A C 1
ATOM 1175 O O . ALA A 1 148 ? -5.098 -8.601 13.102 1.00 97.75 148 ALA A O 1
ATOM 1176 N N . ARG A 1 149 ? -2.919 -8.080 13.233 1.00 95.50 149 ARG A N 1
ATOM 1177 C CA . ARG A 1 149 ? -2.729 -8.651 14.576 1.00 95.50 149 ARG A CA 1
ATOM 1178 C C . ARG A 1 149 ? -3.352 -7.778 15.656 1.00 95.50 149 ARG A C 1
ATOM 1180 O O . ARG A 1 149 ? -3.982 -8.312 16.565 1.00 95.50 149 ARG A O 1
ATOM 1187 N N . LEU A 1 150 ? -3.176 -6.462 15.557 1.00 96.06 150 LEU A N 1
ATOM 1188 C CA . LEU A 1 150 ? -3.715 -5.497 16.511 1.00 96.06 150 LEU A CA 1
ATOM 1189 C C . LEU A 1 150 ? -5.247 -5.557 16.569 1.00 96.06 150 LEU A C 1
ATOM 1191 O O . LEU A 1 150 ? -5.822 -5.523 17.653 1.00 96.06 150 LEU A O 1
ATOM 1195 N N . PHE A 1 151 ? -5.896 -5.695 15.414 1.00 97.50 151 PHE A N 1
ATOM 1196 C CA . PHE A 1 151 ? -7.352 -5.768 15.287 1.00 97.50 151 PHE A CA 1
ATOM 1197 C C . PHE A 1 151 ? -7.869 -7.203 15.135 1.00 97.50 151 PHE A C 1
ATOM 1199 O O . PHE A 1 151 ? -8.949 -7.424 14.589 1.00 97.50 151 PHE A O 1
ATOM 1206 N N . LYS A 1 152 ? -7.115 -8.199 15.618 1.00 96.00 152 LYS A N 1
ATOM 1207 C CA . LYS A 1 152 ? -7.518 -9.607 15.554 1.00 96.00 152 LYS A CA 1
ATOM 1208 C C . LYS A 1 152 ? -8.894 -9.809 16.201 1.00 96.00 152 LYS A C 1
ATOM 1210 O O . LYS A 1 152 ? -9.117 -9.418 17.344 1.00 96.00 152 LYS A O 1
ATOM 1215 N N . GLY A 1 153 ? -9.790 -10.474 15.475 1.00 96.06 153 GLY A N 1
ATOM 1216 C CA . GLY A 1 153 ? -11.168 -10.741 15.899 1.00 96.06 153 GLY A CA 1
ATOM 1217 C C . GLY A 1 153 ? -12.164 -9.649 15.499 1.00 96.06 153 GLY A C 1
ATOM 1218 O O . GLY A 1 153 ? -13.350 -9.940 15.378 1.00 96.06 153 GLY A O 1
ATOM 1219 N N . ASP A 1 154 ? -11.703 -8.429 15.218 1.00 98.06 154 ASP A N 1
ATOM 1220 C CA . ASP A 1 154 ? -12.509 -7.419 14.536 1.00 98.06 154 ASP A CA 1
ATOM 1221 C C . ASP A 1 154 ? -12.498 -7.663 13.021 1.00 98.06 154 ASP A C 1
ATOM 1223 O O . ASP A 1 154 ? -11.532 -8.200 12.476 1.00 98.06 154 ASP A O 1
ATOM 1227 N N . VAL A 1 155 ? -13.555 -7.247 12.319 1.00 98.31 155 VAL A N 1
ATOM 1228 C CA . VAL A 1 155 ? -13.615 -7.359 10.852 1.00 98.31 155 VAL A CA 1
ATOM 1229 C C . VAL A 1 155 ? -12.496 -6.558 10.165 1.00 98.31 155 VAL A C 1
ATOM 1231 O O . VAL A 1 155 ? -12.025 -6.952 9.101 1.00 98.31 155 VAL A O 1
ATOM 1234 N N . LEU A 1 156 ? -11.991 -5.491 10.798 1.00 98.56 156 LEU A N 1
ATOM 1235 C CA . LEU A 1 156 ? -10.848 -4.729 10.291 1.00 98.56 156 LEU A CA 1
ATOM 1236 C C . LEU A 1 156 ? -9.571 -5.572 10.184 1.00 98.56 156 LEU A C 1
ATOM 1238 O O . LEU A 1 156 ? -8.772 -5.366 9.273 1.00 98.56 156 LEU A O 1
ATOM 1242 N N . GLY A 1 157 ? -9.377 -6.537 11.089 1.00 98.50 157 GLY A N 1
ATOM 1243 C CA . GLY A 1 157 ? -8.243 -7.455 11.018 1.00 98.50 157 GLY A CA 1
ATOM 1244 C C . GLY A 1 157 ? -8.262 -8.287 9.732 1.00 98.50 157 GLY A C 1
ATOM 1245 O O . GLY A 1 157 ? -7.236 -8.417 9.064 1.00 98.50 157 GLY A O 1
ATOM 1246 N N . ASP A 1 158 ? -9.443 -8.777 9.344 1.00 98.31 158 ASP A N 1
ATOM 1247 C CA . ASP A 1 158 ? -9.639 -9.549 8.111 1.00 98.31 158 ASP A CA 1
ATOM 1248 C C . ASP A 1 158 ? -9.441 -8.677 6.864 1.00 98.31 158 ASP A C 1
ATOM 1250 O O . ASP A 1 158 ? -8.855 -9.131 5.878 1.00 98.31 158 ASP A O 1
ATOM 1254 N N . MET A 1 159 ? -9.873 -7.411 6.918 1.00 98.56 159 MET A N 1
ATOM 1255 C CA . MET A 1 159 ? -9.630 -6.433 5.851 1.00 98.56 159 MET A CA 1
ATOM 1256 C C . MET A 1 159 ? -8.135 -6.229 5.619 1.00 98.56 159 MET A C 1
ATOM 1258 O O . MET A 1 159 ? -7.681 -6.366 4.486 1.00 98.56 159 MET A O 1
ATOM 1262 N N . TYR A 1 160 ? -7.349 -5.997 6.676 1.00 98.62 160 TYR A N 1
ATOM 1263 C CA . TYR A 1 160 ? -5.897 -5.850 6.540 1.00 98.62 160 TYR A CA 1
ATOM 1264 C C . TYR A 1 160 ? -5.228 -7.103 5.975 1.00 98.62 160 TYR A C 1
ATOM 1266 O O . TYR A 1 160 ? -4.326 -6.986 5.151 1.00 98.62 160 TYR A O 1
ATOM 1274 N N . LEU A 1 161 ? -5.662 -8.307 6.365 1.00 98.06 161 LEU A N 1
ATOM 1275 C CA . LEU A 1 161 ? -5.135 -9.545 5.778 1.00 98.06 161 LEU A CA 1
ATOM 1276 C C . LEU A 1 161 ? -5.441 -9.645 4.282 1.00 98.06 161 LEU A C 1
ATOM 1278 O O . LEU A 1 161 ? -4.585 -10.087 3.510 1.00 98.06 161 LEU A O 1
ATOM 1282 N N . ARG A 1 162 ? -6.648 -9.236 3.882 1.00 97.69 162 ARG A N 1
ATOM 1283 C CA . ARG A 1 162 ? -7.087 -9.272 2.491 1.00 97.69 162 ARG A CA 1
ATOM 1284 C C . ARG A 1 162 ? -6.316 -8.266 1.636 1.00 97.69 162 ARG A C 1
ATOM 1286 O O . ARG A 1 162 ? -5.687 -8.690 0.673 1.00 97.69 162 ARG A O 1
ATOM 1293 N N . VAL A 1 163 ? -6.286 -6.997 2.042 1.00 98.25 163 VAL A N 1
ATOM 1294 C CA . VAL A 1 163 ? -5.544 -5.915 1.367 1.00 98.25 163 VAL A CA 1
ATOM 1295 C C . VAL A 1 163 ? -4.054 -6.253 1.286 1.00 98.25 163 VAL A C 1
ATOM 1297 O O . VAL A 1 163 ? -3.452 -6.222 0.223 1.00 98.25 163 VAL A O 1
ATOM 1300 N N . ARG A 1 164 ? -3.453 -6.748 2.373 1.00 97.94 164 ARG A N 1
ATOM 1301 C CA . ARG A 1 164 ? -2.050 -7.190 2.367 1.00 97.94 164 ARG A CA 1
ATOM 1302 C C . ARG A 1 164 ? -1.749 -8.265 1.316 1.00 97.94 164 ARG A C 1
ATOM 1304 O O . ARG A 1 164 ? -0.632 -8.322 0.804 1.00 97.94 164 ARG A O 1
ATOM 1311 N N . SER A 1 165 ? -2.686 -9.171 1.034 1.00 96.50 165 SER A N 1
ATOM 1312 C CA . SER A 1 165 ? -2.506 -10.183 -0.019 1.00 96.50 165 SER A CA 1
ATOM 1313 C C . SER A 1 165 ? -2.364 -9.540 -1.402 1.00 96.50 165 SER A C 1
ATOM 1315 O O . SER A 1 165 ? -1.647 -10.061 -2.264 1.00 96.50 165 SER A O 1
ATOM 1317 N N . ASP A 1 166 ? -3.040 -8.412 -1.602 1.00 97.69 166 ASP A N 1
ATOM 1318 C CA . ASP A 1 166 ? -2.988 -7.589 -2.803 1.00 97.69 166 ASP A CA 1
ATOM 1319 C C . ASP A 1 166 ? -1.659 -6.830 -2.853 1.00 97.69 166 ASP A C 1
ATOM 1321 O O . ASP A 1 166 ? -0.902 -7.018 -3.813 1.00 97.69 166 ASP A O 1
ATOM 1325 N N . GLU A 1 167 ? -1.246 -6.215 -1.741 1.00 97.94 167 GLU A N 1
ATOM 1326 C CA . GLU A 1 167 ? 0.059 -5.551 -1.664 1.00 97.94 167 GLU A CA 1
ATOM 1327 C C . GLU A 1 167 ? 1.237 -6.471 -1.945 1.00 97.94 167 GLU A C 1
ATOM 1329 O O . GLU A 1 167 ? 2.160 -6.118 -2.677 1.00 97.94 167 GLU A O 1
ATOM 1334 N N . LEU A 1 168 ? 1.213 -7.714 -1.458 1.00 96.19 168 LEU A N 1
ATOM 1335 C CA . LEU A 1 168 ? 2.281 -8.667 -1.768 1.00 96.19 168 LEU A CA 1
ATOM 1336 C C . LEU A 1 168 ? 2.410 -8.952 -3.276 1.00 96.19 168 LEU A C 1
ATOM 1338 O O . LEU A 1 168 ? 3.510 -9.274 -3.744 1.00 96.19 168 LEU A O 1
ATOM 1342 N N . ARG A 1 169 ? 1.330 -8.810 -4.056 1.00 95.88 169 ARG A N 1
ATOM 1343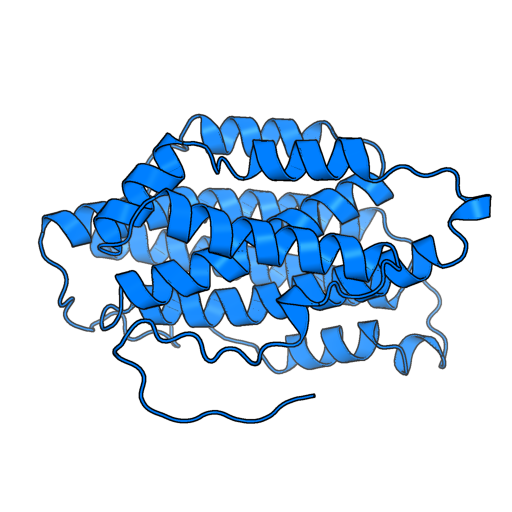 C CA . ARG A 1 169 ? 1.393 -8.896 -5.522 1.00 95.88 169 ARG A CA 1
ATOM 1344 C C . ARG A 1 169 ? 1.958 -7.622 -6.135 1.00 95.88 169 ARG A C 1
ATOM 1346 O O . ARG A 1 169 ? 2.789 -7.743 -7.035 1.00 95.88 169 ARG A O 1
ATOM 1353 N N . HIS A 1 170 ? 1.583 -6.442 -5.643 1.00 97.62 170 HIS A N 1
ATOM 1354 C CA . HIS A 1 170 ? 2.147 -5.162 -6.094 1.00 97.62 170 HIS A CA 1
ATOM 1355 C C . HIS A 1 170 ? 3.663 -5.113 -5.857 1.00 97.62 170 HIS A C 1
ATOM 1357 O O . HIS A 1 170 ? 4.457 -4.805 -6.750 1.00 97.62 170 HIS A O 1
ATOM 1363 N N . VAL A 1 171 ? 4.079 -5.581 -4.685 1.00 96.31 171 VAL A N 1
ATOM 1364 C CA . VAL A 1 171 ? 5.467 -5.829 -4.298 1.00 96.31 171 VAL A CA 1
ATOM 1365 C C . VAL A 1 171 ? 6.169 -6.779 -5.267 1.00 96.31 171 VAL A C 1
ATOM 1367 O O . VAL A 1 171 ? 7.273 -6.485 -5.731 1.00 96.31 171 VAL A O 1
ATOM 1370 N N . GLY A 1 172 ? 5.549 -7.917 -5.587 1.00 95.19 172 GLY A N 1
ATOM 1371 C CA . GLY A 1 172 ? 6.095 -8.880 -6.543 1.00 95.19 172 GLY A CA 1
ATOM 1372 C C . GLY A 1 172 ? 6.260 -8.285 -7.943 1.00 95.19 172 GLY A C 1
ATOM 1373 O O . GLY A 1 172 ? 7.302 -8.477 -8.575 1.00 95.19 172 GLY A O 1
ATOM 1374 N N . MET A 1 173 ? 5.263 -7.525 -8.404 1.00 95.31 173 MET A N 1
ATOM 1375 C CA . MET A 1 173 ? 5.293 -6.810 -9.679 1.00 95.31 173 MET A CA 1
ATOM 1376 C C . MET A 1 173 ? 6.492 -5.864 -9.719 1.00 95.31 173 MET A C 1
ATOM 1378 O O . MET A 1 173 ? 7.312 -5.959 -10.633 1.00 95.31 173 MET A O 1
ATOM 1382 N N . GLY A 1 174 ? 6.638 -4.995 -8.718 1.00 95.25 174 GLY A N 1
ATOM 1383 C CA . GLY A 1 174 ? 7.726 -4.028 -8.718 1.00 95.25 174 GLY A CA 1
ATOM 1384 C C . GLY A 1 174 ? 9.101 -4.649 -8.562 1.00 95.25 174 GLY A C 1
ATOM 1385 O O . GLY A 1 174 ? 10.020 -4.260 -9.278 1.00 95.25 174 GLY A O 1
ATOM 1386 N N . MET A 1 175 ? 9.243 -5.699 -7.754 1.00 93.62 175 MET A N 1
ATOM 1387 C CA . MET A 1 175 ? 10.501 -6.443 -7.670 1.00 93.62 175 MET A CA 1
ATOM 1388 C C . MET A 1 175 ? 10.913 -7.045 -9.015 1.00 93.62 175 MET A C 1
ATOM 1390 O O . MET A 1 175 ? 12.081 -6.949 -9.396 1.00 93.62 175 MET A O 1
ATOM 1394 N N . LEU A 1 176 ? 9.984 -7.665 -9.747 1.00 92.75 176 LEU A N 1
ATOM 1395 C CA . LEU A 1 176 ? 10.288 -8.250 -11.053 1.00 92.75 176 LEU A CA 1
ATOM 1396 C C . LEU A 1 176 ? 10.614 -7.177 -12.092 1.00 92.75 176 LEU A C 1
ATOM 1398 O O . LEU A 1 176 ? 11.627 -7.293 -12.785 1.00 92.75 176 LEU A O 1
ATOM 1402 N N . TYR A 1 177 ? 9.790 -6.131 -12.170 1.00 92.56 177 TYR A N 1
ATOM 1403 C CA . TYR A 1 177 ? 9.962 -5.057 -13.141 1.00 92.56 177 TYR A CA 1
ATOM 1404 C C . TYR A 1 177 ? 11.273 -4.297 -12.917 1.00 92.56 177 TYR A C 1
ATOM 1406 O O . TYR A 1 177 ? 12.094 -4.185 -13.829 1.00 92.56 177 TYR A O 1
ATOM 1414 N N . LEU A 1 178 ? 11.524 -3.843 -11.686 1.00 92.50 178 LEU A N 1
ATOM 1415 C CA . LEU A 1 178 ? 12.725 -3.086 -11.343 1.00 92.50 178 LEU A CA 1
ATOM 1416 C C . LEU A 1 178 ? 13.988 -3.935 -11.519 1.00 92.50 178 LEU A C 1
ATOM 1418 O O . LEU A 1 178 ? 14.952 -3.448 -12.100 1.00 92.50 178 LEU A O 1
ATOM 1422 N N . ARG A 1 179 ? 14.003 -5.216 -11.117 1.00 89.44 179 ARG A N 1
ATOM 1423 C CA . ARG A 1 179 ? 15.177 -6.088 -11.346 1.00 89.44 179 ARG A CA 1
ATOM 1424 C C . ARG A 1 179 ? 15.475 -6.287 -12.824 1.00 89.44 179 ARG A C 1
ATOM 1426 O O . ARG A 1 179 ? 16.643 -6.357 -13.199 1.00 89.44 179 ARG A O 1
ATOM 1433 N N . TRP A 1 180 ? 14.443 -6.406 -13.655 1.00 87.06 180 TRP A N 1
ATOM 1434 C CA . TRP A 1 180 ? 14.615 -6.520 -15.098 1.00 87.06 180 TRP A CA 1
ATOM 1435 C C . TRP A 1 180 ? 15.171 -5.223 -15.697 1.00 87.06 180 TRP A C 1
ATOM 1437 O O . TRP A 1 180 ? 16.201 -5.262 -16.372 1.00 87.06 180 TRP A O 1
ATOM 1447 N N . ARG A 1 181 ? 14.564 -4.072 -15.379 1.00 86.12 181 ARG A N 1
ATOM 1448 C CA . ARG A 1 181 ? 15.028 -2.748 -15.834 1.00 86.12 181 ARG A CA 1
ATOM 1449 C C . ARG A 1 181 ? 16.439 -2.413 -15.354 1.00 86.12 181 ARG A C 1
ATOM 1451 O O . ARG A 1 181 ? 17.187 -1.754 -16.067 1.00 86.12 181 ARG A O 1
ATOM 1458 N N . LEU A 1 182 ? 16.808 -2.889 -14.168 1.00 84.44 182 LEU A N 1
ATOM 1459 C CA . LEU A 1 182 ? 18.100 -2.656 -13.531 1.00 84.44 182 LEU A CA 1
ATOM 1460 C C . LEU A 1 182 ? 19.085 -3.816 -13.738 1.00 84.44 182 LEU A C 1
ATOM 1462 O O . LEU A 1 182 ? 20.081 -3.885 -13.032 1.00 84.44 182 LEU A O 1
ATOM 1466 N N . LYS A 1 183 ? 18.866 -4.752 -14.669 1.00 78.88 183 LYS A N 1
ATOM 1467 C CA . LYS A 1 183 ? 19.761 -5.918 -14.817 1.00 78.88 183 LYS A CA 1
ATOM 1468 C C . LYS A 1 183 ? 21.207 -5.541 -15.196 1.00 78.88 183 LYS A C 1
ATOM 1470 O O . LYS A 1 183 ? 22.128 -6.262 -14.825 1.00 78.88 183 LYS A O 1
ATOM 1475 N N . ASP A 1 184 ? 21.411 -4.414 -15.881 1.00 66.00 184 ASP A N 1
ATOM 1476 C CA . ASP A 1 184 ? 22.726 -3.894 -16.298 1.00 66.00 184 ASP A CA 1
ATOM 1477 C C . ASP A 1 184 ? 23.009 -2.517 -15.658 1.00 66.00 184 ASP A C 1
ATOM 1479 O O . ASP A 1 184 ? 23.159 -1.497 -16.332 1.00 66.00 184 ASP A O 1
ATOM 1483 N N . ARG A 1 185 ? 23.014 -2.467 -14.315 1.00 62.72 185 ARG A N 1
ATOM 1484 C CA . ARG A 1 185 ? 23.117 -1.209 -13.535 1.00 62.72 185 ARG A CA 1
ATOM 1485 C C . ARG A 1 185 ? 24.353 -0.377 -13.867 1.00 62.72 185 ARG A C 1
ATOM 1487 O O . ARG A 1 185 ? 24.281 0.847 -13.842 1.00 62.72 185 ARG A O 1
ATOM 1494 N N . SER A 1 186 ? 25.470 -1.028 -14.200 1.00 60.28 186 SER A N 1
ATOM 1495 C CA . SER A 1 186 ? 26.712 -0.358 -14.613 1.00 60.28 186 SER A CA 1
ATOM 1496 C C . SER A 1 186 ? 26.532 0.526 -15.844 1.00 60.28 186 SER A C 1
ATOM 1498 O O . SER A 1 186 ? 27.322 1.441 -16.050 1.00 60.28 186 SER A O 1
ATOM 1500 N N . ARG A 1 187 ? 25.500 0.269 -16.655 1.00 57.56 187 ARG A N 1
ATOM 1501 C CA . ARG A 1 187 ? 25.200 1.028 -17.871 1.00 57.56 187 ARG A CA 1
ATOM 1502 C C . ARG A 1 187 ? 24.030 1.990 -17.713 1.00 57.56 187 ARG A C 1
ATOM 1504 O O . ARG A 1 187 ? 23.897 2.878 -18.545 1.00 57.56 187 ARG A O 1
ATOM 1511 N N . THR A 1 188 ? 23.194 1.839 -16.681 1.00 71.00 188 THR A N 1
ATOM 1512 C CA . THR A 1 188 ? 22.060 2.750 -16.457 1.00 71.00 188 THR A CA 1
ATOM 1513 C C . THR A 1 188 ? 22.460 4.022 -15.718 1.00 71.00 188 THR A C 1
ATOM 1515 O O . THR A 1 188 ? 21.804 5.040 -15.904 1.00 71.00 188 THR A O 1
ATOM 1518 N N . GLY A 1 189 ? 23.491 3.973 -14.860 1.00 78.12 189 GLY A N 1
ATOM 1519 C CA . GLY A 1 189 ? 23.894 5.112 -14.019 1.00 78.12 189 GLY A CA 1
ATOM 1520 C C . GLY A 1 189 ? 22.810 5.581 -13.033 1.00 78.12 189 GLY A C 1
ATOM 1521 O O . GLY A 1 189 ? 22.954 6.637 -12.428 1.00 78.12 189 GLY A O 1
ATOM 1522 N N . TRP A 1 190 ? 21.723 4.814 -12.885 1.00 88.31 190 TRP A N 1
ATOM 1523 C CA . TRP A 1 190 ? 20.544 5.195 -12.111 1.00 88.31 190 TRP A CA 1
ATOM 1524 C C . TRP A 1 190 ? 20.729 4.877 -10.623 1.00 88.31 190 TRP A C 1
ATOM 1526 O O . TRP A 1 190 ? 21.024 3.731 -10.252 1.00 88.31 190 TRP A O 1
ATOM 1536 N N . ASP A 1 191 ? 20.534 5.891 -9.781 1.00 88.75 191 ASP A N 1
ATOM 1537 C CA . ASP A 1 191 ? 20.682 5.808 -8.330 1.00 88.75 191 ASP A CA 1
ATOM 1538 C C . ASP A 1 191 ? 19.308 5.699 -7.634 1.00 88.75 191 ASP A C 1
ATOM 1540 O O . ASP A 1 191 ? 18.519 6.643 -7.700 1.00 88.75 191 ASP A O 1
ATOM 1544 N N . PRO A 1 192 ? 19.001 4.577 -6.949 1.00 91.38 192 PRO A N 1
ATOM 1545 C CA . PRO A 1 192 ? 17.765 4.427 -6.178 1.00 91.38 192 PRO A CA 1
ATOM 1546 C C . PRO A 1 192 ? 17.738 5.257 -4.890 1.00 91.38 192 PRO A C 1
ATOM 1548 O O . PRO A 1 192 ? 16.668 5.433 -4.311 1.00 91.38 192 PRO A O 1
ATOM 1551 N N . THR A 1 193 ? 18.889 5.727 -4.403 1.00 93.25 193 THR A N 1
ATOM 1552 C CA . THR A 1 193 ? 19.033 6.269 -3.044 1.00 93.25 193 THR A CA 1
ATOM 1553 C C . THR A 1 193 ? 18.086 7.443 -2.754 1.00 93.25 193 THR A C 1
ATOM 1555 O O . THR A 1 193 ? 17.421 7.409 -1.714 1.00 93.25 193 THR A O 1
ATOM 1558 N N . PRO A 1 194 ? 17.928 8.449 -3.642 1.00 96.00 194 PRO A N 1
ATOM 1559 C CA . PRO A 1 194 ? 16.992 9.549 -3.399 1.00 96.00 194 PRO A CA 1
ATOM 1560 C C . PRO A 1 194 ? 15.534 9.077 -3.305 1.00 96.00 194 PRO A C 1
ATOM 1562 O O . PRO A 1 194 ? 14.752 9.617 -2.523 1.00 96.00 194 PRO A O 1
ATOM 1565 N N . TYR A 1 195 ? 15.176 8.040 -4.065 1.00 96.94 195 TYR A N 1
ATOM 1566 C CA . TYR A 1 195 ? 13.829 7.473 -4.101 1.00 96.94 195 TYR A CA 1
ATOM 1567 C C . TYR A 1 195 ? 13.534 6.595 -2.881 1.00 96.94 195 TYR A C 1
ATOM 1569 O O . TYR A 1 195 ? 12.428 6.646 -2.351 1.00 96.94 195 TYR A O 1
ATOM 1577 N N . GLU A 1 196 ? 14.519 5.847 -2.379 1.00 96.12 196 GLU A N 1
ATOM 1578 C CA . GLU A 1 196 ? 14.413 5.123 -1.104 1.00 96.12 196 GLU A CA 1
ATOM 1579 C C . GLU A 1 196 ? 14.214 6.090 0.066 1.00 96.12 196 GLU A C 1
ATOM 1581 O O . GLU A 1 196 ? 13.286 5.927 0.859 1.00 96.12 196 GLU A O 1
ATOM 1586 N N . GLN A 1 197 ? 15.024 7.149 0.134 1.00 96.62 197 GLN A N 1
ATOM 1587 C CA . GLN A 1 197 ? 14.887 8.186 1.159 1.00 96.62 197 GLN A CA 1
ATOM 1588 C C . GLN A 1 197 ? 13.540 8.909 1.073 1.00 96.62 197 GLN A C 1
ATOM 1590 O O . GLN A 1 197 ? 12.943 9.242 2.100 1.00 96.62 197 GLN A O 1
ATOM 1595 N N . LEU A 1 198 ? 13.048 9.156 -0.146 1.00 97.75 198 LEU A N 1
ATOM 1596 C CA . LEU A 1 198 ? 11.719 9.712 -0.356 1.00 97.75 198 LEU A CA 1
ATOM 1597 C C . LEU A 1 198 ? 10.640 8.751 0.154 1.00 97.75 198 LEU A C 1
ATOM 1599 O O . LEU A 1 198 ? 9.836 9.172 0.976 1.00 97.75 198 LEU A O 1
ATOM 1603 N N . ALA A 1 199 ? 10.651 7.478 -0.245 1.00 97.31 199 ALA A N 1
ATOM 1604 C CA . ALA A 1 199 ? 9.664 6.493 0.204 1.00 97.31 199 ALA A CA 1
ATOM 1605 C C . ALA A 1 199 ? 9.623 6.362 1.737 1.00 97.31 199 ALA A C 1
ATOM 1607 O O . ALA A 1 199 ? 8.546 6.380 2.330 1.00 97.31 199 ALA A O 1
ATOM 1608 N N . LEU A 1 200 ? 10.787 6.320 2.397 1.00 96.06 200 LEU A N 1
ATOM 1609 C CA . LEU A 1 200 ? 10.866 6.282 3.860 1.00 96.06 200 LEU A CA 1
ATOM 1610 C C . LEU A 1 200 ? 10.272 7.541 4.504 1.00 96.06 200 LEU A C 1
ATOM 1612 O O . LEU A 1 200 ? 9.508 7.421 5.458 1.00 96.06 200 LEU A O 1
ATOM 1616 N N . ARG A 1 201 ? 10.541 8.742 3.972 1.00 96.31 201 ARG A N 1
ATOM 1617 C CA . ARG A 1 201 ? 9.877 9.966 4.458 1.00 96.31 201 ARG A CA 1
ATOM 1618 C C . ARG A 1 201 ? 8.366 9.925 4.253 1.00 96.31 201 ARG A C 1
ATOM 1620 O O . ARG A 1 201 ? 7.631 10.276 5.169 1.00 96.31 201 ARG A O 1
ATOM 1627 N N . LEU A 1 202 ? 7.913 9.527 3.064 1.00 96.75 202 LEU A N 1
ATOM 1628 C CA . LEU A 1 202 ? 6.492 9.523 2.712 1.00 96.75 202 LEU A CA 1
ATOM 1629 C C . LEU A 1 202 ? 5.691 8.474 3.489 1.00 96.75 202 LEU A C 1
ATOM 1631 O O . LEU A 1 202 ? 4.504 8.683 3.707 1.00 96.75 202 LEU A O 1
ATOM 1635 N N . SER A 1 203 ? 6.337 7.405 3.965 1.00 94.12 203 SER A N 1
ATOM 1636 C CA . SER A 1 203 ? 5.700 6.423 4.852 1.00 94.12 203 SER A CA 1
ATOM 1637 C C . SER A 1 203 ? 5.261 7.008 6.199 1.00 94.12 203 SER A C 1
ATOM 1639 O O . SER A 1 203 ? 4.404 6.440 6.866 1.00 94.12 203 SER A O 1
ATOM 1641 N N . GLY A 1 204 ? 5.855 8.127 6.633 1.00 91.94 204 GLY A N 1
ATOM 1642 C CA . GLY A 1 204 ? 5.584 8.699 7.953 1.00 91.94 204 GLY A CA 1
ATOM 1643 C C . GLY A 1 204 ? 6.091 7.843 9.121 1.00 91.94 204 GLY A C 1
ATOM 1644 O O . GLY A 1 204 ? 5.688 8.078 10.257 1.00 91.94 204 GLY A O 1
ATOM 1645 N N . PHE A 1 205 ? 6.970 6.865 8.870 1.00 91.44 205 PHE A N 1
ATOM 1646 C CA . PHE A 1 205 ? 7.537 5.979 9.892 1.00 91.44 205 PHE A CA 1
ATOM 1647 C C . PHE A 1 205 ? 8.628 6.689 10.713 1.00 91.44 205 PHE A C 1
ATOM 1649 O O . PHE A 1 205 ? 9.818 6.378 10.625 1.00 91.44 205 PHE A O 1
ATOM 1656 N N . ASP A 1 206 ? 8.212 7.674 11.502 1.00 91.25 206 ASP A N 1
ATOM 1657 C CA . ASP A 1 206 ? 9.050 8.437 12.422 1.00 91.25 206 ASP A CA 1
ATOM 1658 C C . ASP A 1 206 ? 9.059 7.843 13.848 1.00 91.25 206 ASP A C 1
ATOM 1660 O O . ASP A 1 206 ? 8.477 6.792 14.139 1.00 91.25 206 ASP A O 1
ATOM 1664 N N . ASP A 1 207 ? 9.749 8.513 14.771 1.00 93.75 207 ASP A N 1
ATOM 1665 C CA . ASP A 1 207 ? 9.850 8.074 16.167 1.00 93.75 207 ASP A CA 1
ATOM 1666 C C . ASP A 1 207 ? 8.488 8.013 16.866 1.00 93.75 207 ASP A C 1
ATOM 1668 O O . ASP A 1 207 ? 8.258 7.143 17.712 1.00 93.75 207 ASP A O 1
ATOM 1672 N N . ARG A 1 208 ? 7.562 8.899 16.487 1.00 93.69 208 ARG A N 1
ATOM 1673 C CA . ARG A 1 208 ? 6.213 8.934 17.042 1.00 93.69 208 ARG A CA 1
ATOM 1674 C C . ARG A 1 208 ? 5.401 7.741 16.552 1.00 93.69 208 ARG A C 1
ATOM 1676 O O . ARG A 1 208 ? 4.731 7.114 17.373 1.00 93.69 208 ARG A O 1
ATOM 1683 N N . PHE A 1 209 ? 5.488 7.406 15.267 1.00 92.62 209 PHE A N 1
ATOM 1684 C CA . PHE A 1 209 ? 4.848 6.226 14.694 1.00 92.62 209 PHE A CA 1
ATOM 1685 C C . PHE A 1 209 ? 5.274 4.955 15.438 1.00 92.62 209 PHE A C 1
ATOM 1687 O O . PHE A 1 209 ? 4.427 4.226 15.959 1.00 92.62 209 PHE A O 1
ATOM 1694 N N . PHE A 1 210 ? 6.583 4.720 15.582 1.00 95.19 210 PHE A N 1
ATOM 1695 C CA . PHE A 1 210 ? 7.076 3.516 16.260 1.00 95.19 210 PHE A CA 1
ATOM 1696 C C . PHE A 1 210 ? 6.750 3.495 17.755 1.00 95.19 210 PHE A C 1
ATOM 1698 O O . PHE A 1 210 ? 6.459 2.426 18.294 1.00 95.19 210 PHE A O 1
ATOM 1705 N N . ALA A 1 211 ? 6.750 4.649 18.429 1.00 96.25 211 ALA A N 1
ATOM 1706 C CA . ALA A 1 211 ? 6.313 4.744 19.819 1.00 96.25 211 ALA A CA 1
ATOM 1707 C C . ALA A 1 211 ? 4.836 4.358 19.986 1.00 96.25 211 ALA A C 1
ATOM 1709 O O . ALA A 1 211 ? 4.498 3.560 20.863 1.00 96.25 211 ALA A O 1
ATOM 1710 N N . GLN A 1 212 ? 3.959 4.886 19.129 1.00 94.12 212 GLN A N 1
ATOM 1711 C CA . GLN A 1 212 ? 2.525 4.598 19.170 1.00 94.12 212 GLN A CA 1
ATOM 1712 C C . GLN A 1 212 ? 2.235 3.135 18.834 1.00 94.12 212 GLN A C 1
ATOM 1714 O O . GLN A 1 212 ? 1.534 2.457 19.586 1.00 94.12 212 GLN A O 1
ATOM 1719 N N . LEU A 1 213 ? 2.811 2.625 17.746 1.00 93.31 213 LEU A N 1
ATOM 1720 C CA . LEU A 1 213 ? 2.615 1.241 17.333 1.00 93.31 213 LEU A CA 1
ATOM 1721 C C . LEU A 1 213 ? 3.203 0.258 18.355 1.00 93.31 213 LEU A C 1
ATOM 1723 O O . LEU A 1 213 ? 2.566 -0.742 18.678 1.00 93.31 213 LEU A O 1
ATOM 1727 N N . GLY A 1 214 ? 4.370 0.566 18.930 1.00 94.88 214 GLY A N 1
ATOM 1728 C CA . GLY A 1 214 ? 4.963 -0.207 20.023 1.00 94.88 214 GLY A CA 1
ATOM 1729 C C . GLY A 1 214 ? 4.056 -0.272 21.252 1.00 94.88 214 GLY A C 1
ATOM 1730 O O . GLY A 1 214 ? 3.800 -1.359 21.769 1.00 94.88 214 GLY A O 1
ATOM 1731 N N . ALA A 1 215 ? 3.483 0.860 21.672 1.00 95.81 215 ALA A N 1
ATOM 1732 C CA . ALA A 1 215 ? 2.530 0.894 22.781 1.00 95.81 215 ALA A CA 1
ATOM 1733 C C . ALA A 1 215 ? 1.282 0.033 22.504 1.00 95.81 215 ALA A C 1
ATOM 1735 O O . ALA A 1 215 ? 0.871 -0.746 23.365 1.00 95.81 215 ALA A O 1
ATOM 1736 N N . LEU A 1 216 ? 0.720 0.119 21.292 1.00 94.38 216 LEU A N 1
ATOM 1737 C CA . LEU A 1 216 ? -0.450 -0.665 20.879 1.00 94.38 216 LEU A CA 1
ATOM 1738 C C . LEU A 1 216 ? -0.162 -2.170 20.829 1.00 94.38 216 LEU A C 1
ATOM 1740 O O . LEU A 1 216 ? -0.975 -2.975 21.282 1.00 94.38 216 LEU A O 1
ATOM 1744 N N . LEU A 1 217 ? 1.012 -2.554 20.326 1.00 92.69 217 LEU A N 1
ATOM 1745 C CA . LEU A 1 217 ? 1.446 -3.950 20.228 1.00 92.69 217 LEU A CA 1
ATOM 1746 C C . LEU A 1 217 ? 2.038 -4.500 21.533 1.00 92.69 217 LEU A C 1
ATOM 1748 O O . LEU A 1 217 ? 2.347 -5.689 21.596 1.00 92.69 217 LEU A O 1
ATOM 1752 N N . ARG A 1 218 ? 2.206 -3.658 22.563 1.00 94.81 218 ARG A N 1
ATOM 1753 C CA . ARG A 1 218 ? 2.926 -3.976 23.809 1.00 94.81 218 ARG A CA 1
ATOM 1754 C C . ARG A 1 218 ? 4.354 -4.467 23.548 1.00 94.81 218 ARG A C 1
ATOM 1756 O O . ARG A 1 218 ? 4.802 -5.456 24.123 1.00 94.81 218 ARG A O 1
ATOM 1763 N N . GLN A 1 219 ? 5.062 -3.770 22.665 1.00 95.06 219 GLN A N 1
ATOM 1764 C CA . GLN A 1 219 ? 6.447 -4.050 22.290 1.00 95.06 219 GLN A CA 1
ATOM 1765 C C . GLN A 1 219 ? 7.316 -2.790 22.412 1.00 95.06 219 GLN A C 1
ATOM 1767 O O . GLN A 1 219 ? 6.815 -1.681 22.217 1.00 95.06 219 GLN A O 1
ATOM 1772 N N . PRO A 1 220 ? 8.627 -2.927 22.688 1.00 97.06 220 PRO A N 1
ATOM 1773 C CA . PRO A 1 220 ? 9.547 -1.796 22.640 1.00 97.06 220 PRO A CA 1
ATOM 1774 C C . PRO A 1 220 ? 9.537 -1.132 21.249 1.00 97.06 220 PRO A C 1
ATOM 1776 O O . PRO A 1 220 ? 9.664 -1.849 20.251 1.00 97.06 220 PRO A O 1
ATOM 1779 N N . PRO A 1 221 ? 9.448 0.209 21.149 1.00 95.44 221 PRO A N 1
ATOM 1780 C CA . PRO A 1 221 ? 9.423 0.917 19.864 1.00 95.44 221 PRO A CA 1
ATOM 1781 C C . PRO A 1 221 ? 10.600 0.563 18.946 1.00 95.44 221 PRO A C 1
ATOM 1783 O O . PRO A 1 221 ? 10.421 0.355 17.746 1.00 95.44 221 PRO A O 1
ATOM 1786 N N . ASP A 1 222 ? 11.796 0.404 19.518 1.00 96.12 222 ASP A N 1
ATOM 1787 C CA . ASP A 1 222 ? 13.001 0.041 18.768 1.00 96.12 222 ASP A CA 1
ATOM 1788 C C . ASP A 1 222 ? 12.941 -1.374 18.189 1.00 96.12 222 ASP A C 1
ATOM 1790 O O . ASP A 1 222 ? 13.465 -1.616 17.101 1.00 96.12 222 ASP A O 1
ATOM 1794 N N . ALA A 1 223 ? 12.261 -2.306 18.864 1.00 95.00 223 ALA A N 1
ATOM 1795 C CA . ALA A 1 223 ? 12.064 -3.657 18.347 1.00 95.00 223 ALA A CA 1
ATOM 1796 C C . ALA A 1 223 ? 11.141 -3.642 17.118 1.00 95.00 223 ALA A C 1
ATOM 1798 O O . ALA A 1 223 ? 11.452 -4.270 16.103 1.00 95.00 223 ALA A O 1
ATOM 1799 N N . VAL A 1 224 ? 10.054 -2.863 17.175 1.00 93.94 224 VAL A N 1
ATOM 1800 C CA . VAL A 1 224 ? 9.132 -2.677 16.042 1.00 93.94 224 VAL A CA 1
ATOM 1801 C C . VAL A 1 224 ? 9.852 -1.999 14.873 1.00 93.94 224 VAL A C 1
ATOM 1803 O O . VAL A 1 224 ? 9.789 -2.491 13.743 1.00 93.94 224 VAL A O 1
ATOM 1806 N N . ARG A 1 225 ? 10.615 -0.928 15.137 1.00 95.25 225 ARG A N 1
ATOM 1807 C CA . ARG A 1 225 ? 11.434 -0.251 14.119 1.00 95.25 225 ARG A CA 1
ATOM 1808 C C . ARG A 1 225 ? 12.424 -1.204 13.468 1.00 95.25 225 ARG A C 1
ATOM 1810 O O . ARG A 1 225 ? 12.512 -1.257 12.241 1.00 95.25 225 ARG A O 1
ATOM 1817 N N . HIS A 1 226 ? 13.170 -1.958 14.273 1.00 94.94 226 HIS A N 1
ATOM 1818 C CA . HIS A 1 226 ? 14.159 -2.903 13.769 1.00 94.94 226 HIS A CA 1
ATOM 1819 C C . HIS A 1 226 ? 13.511 -3.956 12.863 1.00 94.94 226 HIS A C 1
ATOM 1821 O O . HIS A 1 226 ? 14.037 -4.259 11.788 1.00 94.94 226 HIS A O 1
ATOM 1827 N N . TRP A 1 227 ? 12.342 -4.472 13.249 1.00 94.19 227 TRP A N 1
ATOM 1828 C CA . TRP A 1 227 ? 11.586 -5.425 12.441 1.00 94.19 227 TRP A CA 1
ATOM 1829 C C . TRP A 1 227 ? 11.199 -4.852 11.068 1.00 94.19 227 TRP A C 1
ATOM 1831 O O . TRP A 1 227 ? 11.478 -5.487 10.051 1.00 94.19 227 TRP A O 1
ATOM 1841 N N . PHE A 1 228 ? 10.651 -3.635 11.006 1.00 91.88 228 PHE A N 1
ATOM 1842 C CA . PHE A 1 228 ? 10.311 -2.988 9.731 1.00 91.88 228 PHE A CA 1
ATOM 1843 C C . PHE A 1 228 ? 11.542 -2.711 8.866 1.00 91.88 228 PHE A C 1
ATOM 1845 O O . PHE A 1 228 ? 11.608 -3.098 7.696 1.00 91.88 228 PHE A O 1
ATOM 1852 N N . MET A 1 229 ? 12.536 -2.033 9.443 1.00 93.44 229 MET A N 1
ATOM 1853 C CA . MET A 1 229 ? 13.675 -1.524 8.683 1.00 93.44 229 MET A CA 1
ATOM 1854 C C . MET A 1 229 ? 14.569 -2.657 8.177 1.00 93.44 229 MET A C 1
ATOM 1856 O O . MET A 1 229 ? 15.033 -2.607 7.039 1.00 93.44 229 MET A O 1
ATOM 1860 N N . SER A 1 230 ? 14.756 -3.725 8.959 1.00 94.44 230 SER A N 1
ATOM 1861 C CA . SER A 1 230 ? 15.532 -4.892 8.516 1.00 94.44 230 SER A CA 1
ATOM 1862 C C . SER A 1 230 ? 14.914 -5.572 7.287 1.00 94.44 230 SER A C 1
ATOM 1864 O O . SER A 1 230 ? 15.642 -5.972 6.372 1.00 94.44 230 SER A O 1
ATOM 1866 N N . ARG A 1 231 ? 13.579 -5.654 7.224 1.00 94.12 231 ARG A N 1
ATOM 1867 C CA . ARG A 1 231 ? 12.829 -6.227 6.096 1.00 94.12 231 ARG A CA 1
ATOM 1868 C C . ARG A 1 231 ? 12.855 -5.323 4.869 1.00 94.12 231 ARG A C 1
ATOM 1870 O O . ARG A 1 231 ? 13.125 -5.813 3.771 1.00 94.12 231 ARG A O 1
ATOM 1877 N N . HIS A 1 232 ? 12.650 -4.018 5.050 1.00 93.06 232 HIS A N 1
ATOM 1878 C CA . HIS A 1 232 ? 12.783 -3.032 3.977 1.00 93.06 232 HIS A CA 1
ATOM 1879 C C . HIS A 1 232 ? 14.180 -3.094 3.342 1.00 93.06 232 HIS A C 1
ATOM 1881 O O . HIS A 1 232 ? 14.313 -3.360 2.147 1.00 93.06 232 HIS A O 1
ATOM 1887 N N . GLN A 1 233 ? 15.229 -2.996 4.162 1.00 92.19 233 GLN A N 1
ATOM 1888 C CA . GLN A 1 233 ? 16.615 -3.074 3.702 1.00 92.19 233 GLN A CA 1
ATOM 1889 C C . GLN A 1 233 ? 16.939 -4.417 3.033 1.00 92.19 233 GLN A C 1
ATOM 1891 O O . GLN A 1 233 ? 17.735 -4.469 2.095 1.00 92.19 233 GLN A O 1
ATOM 1896 N N . ALA A 1 234 ? 16.347 -5.524 3.494 1.00 92.19 234 ALA A N 1
ATOM 1897 C CA . ALA A 1 234 ? 16.509 -6.823 2.848 1.00 92.19 234 ALA A CA 1
ATOM 1898 C C . ALA A 1 234 ? 15.946 -6.827 1.419 1.00 92.19 234 ALA A C 1
ATOM 1900 O O . ALA A 1 234 ? 16.609 -7.336 0.513 1.00 92.19 234 ALA A O 1
ATOM 1901 N N . ARG A 1 235 ? 14.759 -6.240 1.209 1.00 92.88 235 ARG A N 1
ATOM 1902 C CA . ARG A 1 235 ? 14.127 -6.129 -0.114 1.00 92.88 235 ARG A CA 1
ATOM 1903 C C . ARG A 1 235 ? 14.913 -5.203 -1.038 1.00 92.88 235 ARG A C 1
ATOM 1905 O O . ARG A 1 235 ? 15.205 -5.610 -2.160 1.00 92.88 235 ARG A O 1
ATOM 1912 N N . VAL A 1 236 ? 15.368 -4.049 -0.543 1.00 91.25 236 VAL A N 1
ATOM 1913 C CA . VAL A 1 236 ? 16.245 -3.137 -1.299 1.00 91.25 236 VAL A CA 1
ATOM 1914 C C . VAL A 1 236 ? 17.550 -3.836 -1.689 1.00 91.25 236 VAL A C 1
ATOM 1916 O O . VAL A 1 236 ? 17.905 -3.863 -2.864 1.00 91.25 236 VAL A O 1
ATOM 1919 N N . ARG A 1 237 ? 18.240 -4.513 -0.758 1.00 88.94 237 ARG A N 1
ATOM 1920 C CA . ARG A 1 237 ? 19.452 -5.287 -1.092 1.00 88.94 237 ARG A CA 1
ATOM 1921 C C . ARG A 1 237 ? 19.184 -6.351 -2.152 1.00 88.94 237 ARG A C 1
ATOM 1923 O O . ARG A 1 237 ? 19.971 -6.474 -3.088 1.00 88.94 237 ARG A O 1
ATOM 1930 N N . HIS A 1 238 ? 18.089 -7.099 -2.023 1.00 88.50 238 HIS A N 1
ATOM 1931 C CA . HIS A 1 238 ? 17.726 -8.127 -2.995 1.00 88.50 238 HIS A CA 1
ATOM 1932 C C . HIS A 1 238 ? 17.445 -7.536 -4.384 1.00 88.50 238 HIS A C 1
ATOM 1934 O O . HIS A 1 238 ? 17.916 -8.080 -5.385 1.00 88.50 238 HIS A O 1
ATOM 1940 N N . LEU A 1 239 ? 16.732 -6.406 -4.448 1.00 87.62 239 LEU A N 1
ATOM 1941 C CA . LEU A 1 239 ? 16.478 -5.667 -5.684 1.00 87.62 239 LEU A CA 1
ATOM 1942 C C . LEU A 1 239 ? 17.788 -5.234 -6.353 1.00 87.62 239 LEU A C 1
ATOM 1944 O O . LEU A 1 239 ? 17.961 -5.397 -7.559 1.00 87.62 239 LEU A O 1
ATOM 1948 N N . LEU A 1 240 ? 18.719 -4.713 -5.555 1.00 83.94 240 LEU A N 1
ATOM 1949 C CA . LEU A 1 240 ? 19.963 -4.109 -6.021 1.00 83.94 240 LEU A CA 1
ATOM 1950 C C . LEU A 1 240 ? 21.103 -5.114 -6.260 1.00 83.94 240 LEU A C 1
ATOM 1952 O O . LEU A 1 240 ? 22.193 -4.698 -6.658 1.00 83.94 240 LEU A O 1
ATOM 1956 N N . GLY A 1 241 ? 20.858 -6.415 -6.062 1.00 75.94 241 GLY A N 1
ATOM 1957 C CA . GLY A 1 241 ? 21.827 -7.491 -6.303 1.00 75.94 241 GLY A CA 1
ATOM 1958 C C . GLY A 1 241 ? 22.818 -7.742 -5.158 1.00 75.94 241 GLY A C 1
ATOM 1959 O O . GLY A 1 241 ? 23.799 -8.461 -5.344 1.00 75.94 241 GLY A O 1
ATOM 1960 N N . GLY A 1 242 ? 22.578 -7.178 -3.971 1.00 66.25 242 GLY A N 1
ATOM 1961 C CA . GLY A 1 242 ? 23.371 -7.451 -2.773 1.00 66.25 242 GLY A CA 1
ATOM 1962 C C . GLY A 1 242 ? 23.166 -8.884 -2.269 1.00 66.25 242 GLY A C 1
ATOM 1963 O O . GLY A 1 242 ? 22.042 -9.388 -2.235 1.00 66.25 242 GLY A O 1
ATOM 1964 N N . LYS A 1 243 ? 24.249 -9.557 -1.854 1.00 47.53 243 LYS A N 1
ATOM 1965 C CA . LYS A 1 243 ? 24.152 -10.872 -1.197 1.00 47.53 243 LYS A CA 1
ATOM 1966 C C . LYS A 1 243 ? 23.422 -10.739 0.151 1.00 47.53 243 LYS A C 1
ATOM 1968 O O . LYS A 1 243 ? 23.616 -9.728 0.831 1.00 47.53 243 LYS A O 1
ATOM 1973 N N . PRO A 1 244 ? 22.640 -11.749 0.577 1.00 48.25 244 PRO A N 1
ATOM 1974 C CA . PRO A 1 244 ? 22.049 -11.737 1.905 1.00 48.25 244 PRO A CA 1
ATOM 1975 C C . PRO A 1 244 ? 23.139 -11.720 2.988 1.00 48.25 244 PRO A C 1
ATOM 1977 O O . PRO A 1 244 ? 24.109 -12.476 2.893 1.00 48.25 244 PRO A O 1
ATOM 1980 N N . THR A 1 245 ? 22.999 -10.881 4.014 1.00 48.03 245 THR A N 1
ATOM 1981 C CA . THR A 1 245 ? 23.907 -10.879 5.172 1.00 48.03 245 THR A CA 1
ATOM 1982 C C . THR A 1 245 ? 23.594 -12.057 6.099 1.00 48.03 245 THR A C 1
ATOM 1984 O O . THR A 1 245 ? 22.494 -12.601 6.093 1.00 48.03 245 THR A O 1
ATOM 1987 N N . GLN A 1 246 ? 24.563 -12.486 6.911 1.00 42.78 246 GLN A N 1
ATOM 1988 C CA . GLN A 1 246 ? 24.455 -13.686 7.759 1.00 42.78 246 GLN A CA 1
ATOM 1989 C C . GLN A 1 246 ? 23.305 -13.620 8.788 1.00 42.78 246 GLN A C 1
ATOM 1991 O O . GLN A 1 246 ? 22.732 -14.654 9.115 1.00 42.78 246 GLN A O 1
ATOM 1996 N N . ALA A 1 247 ? 22.874 -12.414 9.182 1.00 47.44 247 ALA A N 1
ATOM 1997 C CA . ALA A 1 247 ? 21.668 -12.168 9.986 1.00 47.44 247 ALA A CA 1
ATOM 1998 C C . ALA A 1 247 ? 20.346 -12.574 9.292 1.00 47.44 247 ALA A C 1
ATOM 2000 O O . ALA A 1 247 ? 19.292 -12.569 9.915 1.00 47.44 247 ALA A O 1
ATOM 2001 N N . GLN A 1 248 ? 20.397 -12.922 8.003 1.00 51.09 248 GLN A N 1
ATOM 2002 C CA . GLN A 1 248 ? 19.261 -13.325 7.168 1.00 51.09 248 GLN A CA 1
ATOM 2003 C C . GLN A 1 248 ? 19.227 -14.841 6.896 1.00 51.09 248 GLN A C 1
ATOM 2005 O O . GLN A 1 248 ? 18.378 -15.301 6.137 1.00 51.09 248 GLN A O 1
ATOM 2010 N N . ARG A 1 249 ? 20.162 -15.619 7.470 1.00 39.59 249 ARG A N 1
ATOM 2011 C CA . ARG A 1 249 ? 20.172 -17.097 7.407 1.00 39.59 249 ARG A CA 1
ATOM 2012 C C . ARG A 1 249 ? 19.479 -17.763 8.592 1.00 39.59 249 ARG A C 1
ATOM 2014 O O . ARG A 1 249 ? 19.301 -18.977 8.579 1.00 39.59 249 ARG A O 1
ATOM 2021 N N . THR A 1 250 ? 19.095 -16.994 9.600 1.00 30.30 250 THR A N 1
ATOM 2022 C CA . THR A 1 250 ? 18.259 -17.499 10.682 1.00 30.30 250 THR A CA 1
ATOM 2023 C C . THR A 1 250 ? 16.849 -17.694 10.119 1.00 30.30 250 THR A C 1
ATOM 2025 O O . THR A 1 250 ? 16.309 -16.746 9.539 1.00 30.30 250 THR A O 1
ATOM 2028 N N . PRO A 1 251 ? 16.226 -18.880 10.259 1.00 31.45 251 PRO A N 1
ATOM 2029 C CA . PRO A 1 251 ? 14.787 -19.002 10.061 1.00 31.45 251 PRO A CA 1
ATOM 2030 C C . PRO A 1 251 ? 14.090 -17.978 10.963 1.00 31.45 251 PRO A C 1
ATOM 2032 O O . PRO A 1 251 ? 14.684 -17.498 11.931 1.00 31.45 251 PRO A O 1
ATOM 2035 N N . ALA A 1 252 ? 12.831 -17.651 10.684 1.00 36.94 252 ALA A N 1
ATOM 2036 C CA . ALA A 1 252 ? 11.984 -16.846 11.563 1.00 36.94 252 ALA A CA 1
ATOM 2037 C C . ALA A 1 252 ? 11.666 -17.586 12.887 1.00 36.94 252 ALA A C 1
ATOM 2039 O O . ALA A 1 252 ? 10.515 -17.823 13.229 1.00 36.94 252 ALA A O 1
ATOM 2040 N N . SER A 1 253 ? 12.700 -17.976 13.626 1.00 36.62 253 SER A N 1
ATOM 2041 C CA . SER A 1 253 ? 12.686 -18.645 14.916 1.00 36.62 253 SER A CA 1
ATOM 2042 C C . SER A 1 253 ? 13.578 -17.849 15.871 1.00 36.62 253 SER A C 1
ATOM 2044 O O . SER A 1 253 ? 14.624 -18.308 16.321 1.00 36.62 253 SER A O 1
ATOM 2046 N N . ALA A 1 254 ? 13.167 -16.616 16.145 1.00 32.06 254 ALA A N 1
ATOM 2047 C CA . ALA A 1 254 ? 13.476 -15.936 17.393 1.00 32.06 254 ALA A CA 1
ATOM 2048 C C . ALA A 1 254 ? 12.130 -15.498 17.974 1.00 32.06 254 ALA A C 1
ATOM 2050 O O . ALA A 1 254 ? 11.598 -14.431 17.684 1.00 32.06 254 ALA A O 1
ATOM 2051 N N . THR A 1 255 ? 11.535 -16.458 18.671 1.00 32.16 255 THR A N 1
ATOM 2052 C CA . THR A 1 255 ? 10.533 -16.343 19.730 1.00 32.16 255 THR A CA 1
ATOM 2053 C C . THR A 1 255 ? 10.306 -14.920 20.267 1.00 32.16 255 THR A C 1
ATOM 2055 O O . THR A 1 255 ? 10.995 -14.472 21.179 1.00 32.16 255 THR A O 1
ATOM 2058 N N . CYS A 1 256 ? 9.258 -14.250 19.786 1.00 30.69 256 CYS A N 1
ATOM 2059 C CA . CYS A 1 256 ? 8.304 -13.661 20.721 1.00 30.69 256 CYS A CA 1
ATOM 2060 C C . CYS A 1 256 ? 7.376 -14.814 21.114 1.00 30.69 256 CYS A C 1
ATOM 2062 O O . CYS A 1 256 ? 6.728 -15.400 20.245 1.00 30.69 256 CYS A O 1
ATOM 2064 N N . GLU A 1 257 ? 7.400 -15.221 22.380 1.00 30.58 257 GLU A N 1
ATOM 2065 C CA . GLU A 1 257 ? 6.553 -16.298 22.896 1.00 30.58 257 GLU A CA 1
ATOM 2066 C C . GLU A 1 257 ? 5.081 -16.046 22.520 1.00 30.58 257 GLU A C 1
ATOM 2068 O O . GLU A 1 257 ? 4.544 -14.972 22.790 1.00 30.58 257 GLU A O 1
ATOM 2073 N N . GLY A 1 258 ? 4.443 -17.022 21.854 1.00 32.56 258 GLY A N 1
ATOM 2074 C CA . GLY A 1 258 ? 3.004 -16.979 21.551 1.00 32.56 258 GLY A CA 1
ATOM 2075 C C . GLY A 1 2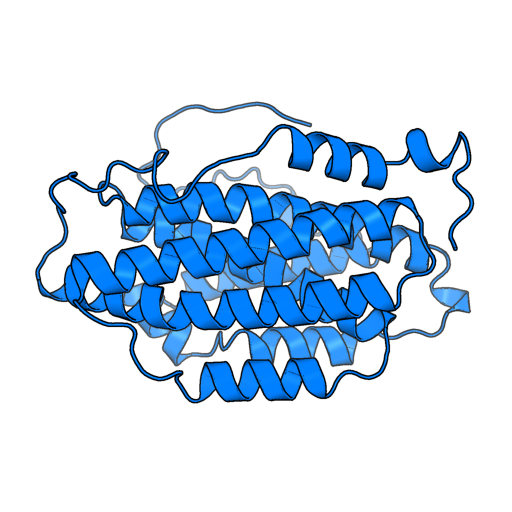58 ? 2.538 -17.342 20.131 1.00 32.56 258 GLY A C 1
ATOM 2076 O O . GLY A 1 258 ? 1.463 -16.893 19.744 1.00 32.56 258 GLY A O 1
ATOM 2077 N N . SER A 1 259 ? 3.270 -18.135 19.337 1.00 32.66 259 SER A N 1
ATOM 2078 C CA . SER A 1 259 ? 2.739 -18.676 18.061 1.00 32.66 259 SER A CA 1
ATOM 2079 C C . SER A 1 259 ? 2.261 -20.130 18.194 1.00 32.66 259 SER A C 1
ATOM 2081 O O . SER A 1 259 ? 3.021 -20.953 18.704 1.00 32.66 259 SER A O 1
ATOM 2083 N N . PRO A 1 260 ? 1.051 -20.465 17.694 1.00 35.84 260 PRO A N 1
ATOM 2084 C CA . PRO A 1 260 ? 0.827 -21.759 17.022 1.00 35.84 260 PRO A CA 1
ATOM 2085 C C . PRO A 1 260 ? -0.144 -21.649 15.805 1.00 35.84 260 PRO A C 1
ATOM 2087 O O . PRO A 1 260 ? -0.742 -20.592 15.600 1.00 35.84 260 PRO A O 1
ATOM 2090 N N . PRO A 1 261 ? -0.380 -22.727 15.028 1.00 36.44 261 PRO A N 1
ATOM 2091 C CA . PRO A 1 261 ? 0.467 -23.253 13.956 1.00 36.44 261 PRO A CA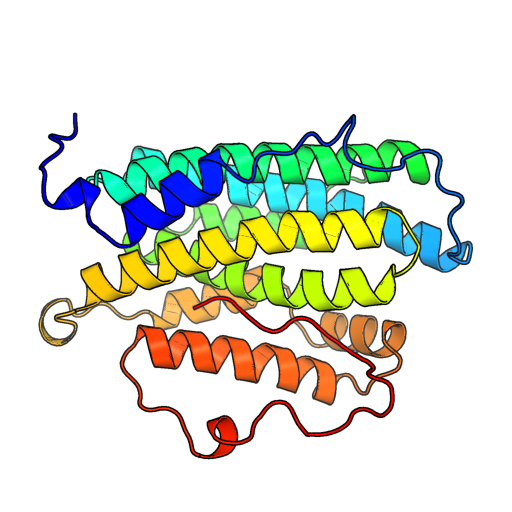 1
ATOM 2092 C C . PRO A 1 261 ? -0.183 -23.125 12.554 1.00 36.44 261 PRO A C 1
ATOM 2094 O O . PRO A 1 261 ? -1.398 -23.026 12.438 1.00 36.44 261 PRO A O 1
ATOM 2097 N N . GLY A 1 262 ? 0.639 -23.253 11.505 1.00 29.69 262 GLY A N 1
ATOM 2098 C CA . GLY A 1 262 ? 0.202 -23.679 10.167 1.00 29.69 262 GLY A CA 1
ATOM 2099 C C . GLY A 1 262 ? -0.189 -22.565 9.195 1.00 29.69 262 GLY A C 1
ATOM 2100 O O . GLY A 1 262 ? -1.273 -22.008 9.283 1.00 29.69 262 GLY A O 1
ATOM 2101 N N . ASP A 1 263 ? 0.705 -22.266 8.256 1.00 29.22 263 ASP A N 1
ATOM 2102 C CA . ASP A 1 263 ? 0.419 -22.508 6.837 1.00 29.22 263 ASP A CA 1
ATOM 2103 C C . ASP A 1 263 ? 1.727 -22.385 6.051 1.00 29.22 263 ASP A C 1
ATOM 2105 O O . ASP A 1 263 ? 2.226 -21.301 5.736 1.00 29.22 263 ASP A O 1
ATOM 2109 N N . ASP A 1 264 ? 2.312 -23.555 5.803 1.00 31.50 264 ASP A N 1
ATOM 2110 C CA . ASP A 1 264 ? 3.319 -23.753 4.777 1.00 31.50 264 ASP A CA 1
ATOM 2111 C C . ASP A 1 264 ? 2.692 -23.612 3.381 1.00 31.50 264 ASP A C 1
ATOM 2113 O O . ASP A 1 264 ? 1.528 -23.935 3.157 1.00 31.50 264 ASP A O 1
ATOM 2117 N N . ALA A 1 265 ? 3.563 -23.245 2.438 1.00 27.16 265 ALA A N 1
ATOM 2118 C CA . ALA A 1 265 ? 3.417 -23.285 0.983 1.00 27.16 265 ALA A CA 1
ATOM 2119 C C . ALA A 1 265 ? 2.803 -22.048 0.297 1.00 27.16 265 ALA A C 1
ATOM 2121 O O . ALA A 1 265 ? 1.595 -21.880 0.182 1.00 27.16 265 ALA A O 1
ATOM 2122 N N . ALA A 1 266 ? 3.669 -21.257 -0.342 1.00 25.02 266 ALA A N 1
ATOM 2123 C CA . ALA A 1 266 ? 3.780 -21.307 -1.803 1.00 25.02 266 ALA A CA 1
ATOM 2124 C C . ALA A 1 266 ? 4.984 -20.479 -2.284 1.00 25.02 266 ALA A C 1
ATOM 2126 O O . ALA A 1 266 ? 5.054 -19.266 -2.085 1.00 25.02 266 ALA A O 1
ATOM 2127 N N . THR A 1 267 ? 5.911 -21.196 -2.916 1.00 32.56 267 THR A N 1
ATOM 2128 C CA . THR A 1 267 ? 6.878 -20.738 -3.927 1.00 32.56 267 THR A CA 1
ATOM 2129 C C . THR A 1 267 ? 6.275 -19.839 -4.998 1.00 32.56 267 THR A C 1
ATOM 2131 O O . THR A 1 267 ? 5.128 -20.128 -5.413 1.00 32.56 267 THR A O 1
#

InterPro domains:
  IPR009078 Ferritin-like superfamily [SSF47240] (22-186)
  IPR012348 Ribonucleotide reductase-like [G3DSA:1.10.620.20] (3-193)

pLDDT: mean 88.15, std 18.44, range [25.02, 98.81]

Mean predicted aligned error: 6.87 Å